Protein AF-A0A8H4LS24-F1 (afdb_monomer_lite)

Structure (mmCIF, N/CA/C/O backbone):
data_AF-A0A8H4LS24-F1
#
_entry.id   AF-A0A8H4LS24-F1
#
loop_
_atom_site.group_PDB
_atom_site.id
_atom_site.type_symbol
_atom_site.label_atom_id
_atom_site.label_alt_id
_atom_site.label_comp_id
_atom_site.label_asym_id
_atom_site.label_entity_id
_atom_site.label_seq_id
_atom_site.pdbx_PDB_ins_code
_atom_site.Cartn_x
_atom_site.Cartn_y
_atom_site.Cartn_z
_atom_site.occupancy
_atom_site.B_iso_or_equiv
_atom_site.auth_seq_id
_atom_site.auth_comp_id
_atom_site.auth_asym_id
_atom_site.auth_atom_id
_atom_site.pdbx_PDB_model_num
ATOM 1 N N . MET A 1 1 ? 50.577 10.879 10.686 1.00 54.12 1 MET A N 1
ATOM 2 C CA . MET A 1 1 ? 49.389 10.527 9.883 1.00 54.12 1 MET A CA 1
ATOM 3 C C . MET A 1 1 ? 49.018 11.766 9.088 1.00 54.12 1 MET A C 1
ATOM 5 O O . MET A 1 1 ? 48.860 12.820 9.689 1.00 54.12 1 MET A O 1
ATOM 9 N N . ASP A 1 2 ? 49.043 11.676 7.764 1.00 73.00 2 ASP A N 1
ATOM 10 C CA . ASP A 1 2 ? 48.991 12.831 6.864 1.00 73.00 2 ASP A CA 1
ATOM 11 C C . ASP A 1 2 ? 47.563 13.442 6.774 1.00 73.00 2 ASP A C 1
ATOM 13 O O . ASP A 1 2 ? 46.594 12.696 6.584 1.00 73.00 2 ASP A O 1
ATOM 17 N N . PRO A 1 3 ? 47.397 14.776 6.910 1.00 59.62 3 PRO A N 1
ATOM 18 C CA . PRO A 1 3 ? 46.110 15.463 6.762 1.00 59.62 3 PRO A CA 1
ATOM 19 C C . PRO A 1 3 ? 45.402 15.211 5.422 1.00 59.62 3 PRO A C 1
ATOM 21 O O . PRO A 1 3 ? 44.166 15.229 5.372 1.00 59.62 3 PRO A O 1
ATOM 24 N N . GLU A 1 4 ? 46.140 14.948 4.339 1.00 58.53 4 GLU A N 1
ATOM 25 C CA . GLU A 1 4 ? 45.551 14.568 3.049 1.00 58.53 4 GLU A CA 1
ATOM 26 C C . GLU A 1 4 ? 44.957 13.158 3.071 1.00 58.53 4 GLU A C 1
ATOM 28 O O . GLU A 1 4 ? 43.894 12.923 2.491 1.00 58.53 4 GLU A O 1
ATOM 33 N N . THR A 1 5 ? 45.560 12.239 3.822 1.00 59.59 5 THR A N 1
ATOM 34 C CA . THR A 1 5 ? 45.038 10.883 4.027 1.00 59.59 5 THR A CA 1
ATOM 35 C C . THR A 1 5 ? 43.745 10.906 4.849 1.00 59.59 5 THR A C 1
ATOM 37 O O . THR A 1 5 ? 42.789 10.198 4.525 1.00 59.59 5 THR A O 1
ATOM 40 N N . LEU A 1 6 ? 43.643 11.795 5.846 1.00 54.34 6 LEU A N 1
ATOM 41 C CA . LEU A 1 6 ? 42.415 11.980 6.629 1.00 54.34 6 LEU A CA 1
ATOM 42 C C . LEU A 1 6 ? 41.293 12.634 5.799 1.00 54.34 6 LEU A C 1
ATOM 44 O O . LEU A 1 6 ? 40.133 12.234 5.889 1.00 54.34 6 LEU A O 1
ATOM 48 N N . ARG A 1 7 ? 41.628 13.593 4.922 1.00 52.22 7 ARG A N 1
ATOM 49 C CA . ARG A 1 7 ? 40.665 14.215 3.992 1.00 52.22 7 ARG A CA 1
ATOM 50 C C . ARG A 1 7 ? 40.225 13.274 2.869 1.00 52.22 7 ARG A C 1
ATOM 52 O O . ARG A 1 7 ? 39.064 13.338 2.464 1.00 52.22 7 ARG A O 1
ATOM 59 N N . ARG A 1 8 ? 41.096 12.378 2.392 1.00 52.12 8 ARG A N 1
ATOM 60 C CA . ARG A 1 8 ? 40.716 11.298 1.465 1.00 52.12 8 ARG A CA 1
ATOM 61 C C . ARG A 1 8 ? 39.834 10.257 2.150 1.00 52.12 8 ARG A C 1
ATOM 63 O O . ARG A 1 8 ? 38.850 9.850 1.547 1.00 52.12 8 ARG A O 1
ATOM 70 N N . SER A 1 9 ? 40.091 9.929 3.417 1.00 46.94 9 SER A N 1
ATOM 71 C CA . SER A 1 9 ? 39.229 9.040 4.210 1.00 46.94 9 SER A CA 1
ATOM 72 C C . SER A 1 9 ? 37.840 9.651 4.470 1.00 46.94 9 SER A C 1
ATOM 74 O O . SER A 1 9 ? 36.819 8.994 4.278 1.00 46.94 9 SER A O 1
ATOM 76 N N . LEU A 1 10 ? 37.764 10.957 4.756 1.00 44.62 10 LEU A N 1
ATOM 77 C CA . LEU A 1 10 ? 36.489 11.665 4.950 1.00 44.62 10 LEU A CA 1
ATOM 78 C C . LEU A 1 10 ? 35.714 11.921 3.643 1.00 44.62 10 LEU A C 1
ATOM 80 O O . LEU A 1 10 ? 34.485 11.971 3.659 1.00 44.62 10 LEU A O 1
ATOM 84 N N . ARG A 1 11 ? 36.390 12.031 2.489 1.00 42.88 11 ARG A N 1
ATOM 85 C CA . ARG A 1 11 ? 35.722 12.032 1.170 1.00 42.88 11 ARG A CA 1
ATOM 86 C C . ARG A 1 11 ? 35.335 10.625 0.707 1.00 42.88 11 ARG A C 1
ATOM 88 O O . ARG A 1 11 ? 34.323 10.489 0.026 1.00 42.88 11 ARG A O 1
ATOM 95 N N . ALA A 1 12 ? 36.060 9.590 1.131 1.00 38.84 12 ALA A N 1
ATOM 96 C CA . ALA A 1 12 ? 35.672 8.195 0.940 1.00 38.84 12 ALA A CA 1
ATOM 97 C C . ALA A 1 12 ? 34.464 7.807 1.815 1.00 38.84 12 ALA A C 1
ATOM 99 O O . ALA A 1 12 ? 33.630 7.032 1.372 1.00 38.84 12 ALA A O 1
ATOM 100 N N . HIS A 1 13 ? 34.278 8.427 2.986 1.00 38.28 13 HIS A N 1
ATOM 101 C CA . HIS A 1 13 ? 33.048 8.309 3.793 1.00 38.28 13 HIS A CA 1
ATOM 102 C C . HIS A 1 13 ? 31.875 9.174 3.296 1.00 38.28 13 HIS A C 1
ATOM 104 O O . HIS A 1 13 ? 30.753 9.038 3.774 1.00 38.28 13 HIS A O 1
ATOM 110 N N . ARG A 1 14 ? 32.105 10.034 2.294 1.00 37.97 14 ARG A N 1
ATOM 111 C CA . ARG A 1 14 ? 31.058 10.734 1.524 1.00 37.97 14 ARG A CA 1
ATOM 112 C C . ARG A 1 14 ? 30.741 10.070 0.182 1.00 37.97 14 ARG A C 1
ATOM 114 O O . ARG A 1 14 ? 30.000 10.627 -0.622 1.00 37.97 14 ARG A O 1
ATOM 121 N N . ARG A 1 15 ? 31.261 8.863 -0.036 1.00 38.78 15 ARG A N 1
ATOM 122 C CA . ARG A 1 15 ? 30.703 7.876 -0.957 1.00 38.78 15 ARG A CA 1
ATOM 123 C C . ARG A 1 15 ? 30.162 6.743 -0.099 1.00 38.78 15 ARG A C 1
ATOM 125 O O . ARG A 1 15 ? 30.802 5.709 0.044 1.00 38.78 15 ARG A O 1
ATOM 132 N N . LEU A 1 16 ? 28.989 6.965 0.497 1.00 39.91 16 LEU A N 1
ATOM 133 C CA . LEU A 1 16 ? 28.108 5.854 0.839 1.00 39.91 16 LEU A CA 1
ATOM 134 C C . LEU A 1 16 ? 27.864 5.124 -0.476 1.00 39.91 16 LEU A C 1
ATOM 136 O O . LEU A 1 16 ? 27.126 5.587 -1.341 1.00 39.91 16 LEU A O 1
ATOM 140 N N . THR A 1 17 ? 28.628 4.060 -0.658 1.00 37.19 17 THR A N 1
ATOM 141 C CA . THR A 1 17 ? 28.527 3.117 -1.752 1.00 37.19 17 THR A CA 1
ATOM 142 C C . THR A 1 17 ? 27.060 2.741 -1.919 1.00 37.19 17 THR A C 1
ATOM 144 O O . THR A 1 17 ? 26.471 2.153 -1.012 1.00 37.19 17 THR A O 1
ATOM 147 N N . TRP A 1 18 ? 26.484 3.116 -3.062 1.00 41.34 18 TRP A N 1
ATOM 148 C CA . TRP A 1 18 ? 25.233 2.602 -3.623 1.00 41.34 18 TRP A CA 1
ATOM 149 C C . TRP A 1 18 ? 25.366 1.095 -3.893 1.00 41.34 18 TRP A C 1
ATOM 151 O O . TRP A 1 18 ? 25.358 0.642 -5.030 1.00 41.34 18 TRP A O 1
ATOM 161 N N . ASN A 1 19 ? 25.547 0.303 -2.843 1.00 44.53 19 ASN A N 1
ATOM 162 C CA . ASN A 1 19 ? 25.721 -1.132 -2.963 1.00 44.53 19 ASN A CA 1
ATOM 163 C C . ASN A 1 19 ? 24.499 -1.818 -2.335 1.00 44.53 19 ASN A C 1
ATOM 165 O O . ASN A 1 19 ? 24.304 -1.763 -1.123 1.00 44.53 19 ASN A O 1
ATOM 169 N N . ALA A 1 20 ? 23.711 -2.452 -3.215 1.00 36.47 20 ALA A N 1
ATOM 170 C CA . ALA A 1 20 ? 22.705 -3.503 -2.988 1.00 36.47 20 ALA A CA 1
ATOM 171 C C . ALA A 1 20 ? 21.198 -3.171 -2.872 1.00 36.47 20 ALA A C 1
ATOM 173 O O . ALA A 1 20 ? 20.433 -4.091 -2.599 1.00 36.47 20 ALA A O 1
ATOM 174 N N . HIS A 1 21 ? 20.701 -1.952 -3.112 1.00 45.22 21 HIS A N 1
ATOM 175 C CA . HIS A 1 21 ? 19.309 -1.659 -2.730 1.00 45.22 21 HIS A CA 1
ATOM 176 C C . HIS A 1 21 ? 18.628 -0.572 -3.593 1.00 45.22 21 HIS A C 1
ATOM 178 O O . HIS A 1 21 ? 18.713 0.612 -3.285 1.00 45.22 21 HIS A O 1
ATOM 184 N N . GLY A 1 22 ? 17.943 -0.984 -4.672 1.00 60.03 22 GLY A N 1
ATOM 185 C CA . GLY A 1 22 ? 17.188 -0.120 -5.599 1.00 60.03 22 GLY A CA 1
ATOM 186 C C . GLY A 1 22 ? 16.015 0.665 -4.991 1.00 60.03 22 GLY A C 1
ATOM 187 O O . GLY A 1 22 ? 15.855 0.726 -3.773 1.00 60.03 22 GLY A O 1
ATOM 188 N N . LEU A 1 23 ? 15.162 1.263 -5.836 1.00 57.53 23 LEU A N 1
ATOM 189 C CA . LEU A 1 23 ? 14.053 2.137 -5.418 1.00 57.53 23 LEU A CA 1
ATOM 190 C C . LEU A 1 23 ? 13.179 1.539 -4.304 1.00 57.53 23 LEU A C 1
ATOM 192 O O . LEU A 1 23 ? 12.805 2.246 -3.375 1.00 57.53 23 LEU A O 1
ATOM 196 N N . TYR A 1 24 ? 12.903 0.238 -4.340 1.00 63.12 24 TYR A N 1
ATOM 197 C CA . TYR A 1 24 ? 12.176 -0.442 -3.271 1.00 63.12 24 TYR A CA 1
ATOM 198 C C . TYR A 1 24 ? 12.842 -0.289 -1.899 1.00 63.12 24 TYR A C 1
ATOM 200 O O . TYR A 1 24 ? 12.193 -0.009 -0.894 1.00 63.12 24 TYR A O 1
ATOM 208 N N . ALA A 1 25 ? 14.161 -0.428 -1.841 1.00 66.19 25 ALA A N 1
ATOM 209 C CA . ALA A 1 25 ? 14.904 -0.247 -0.611 1.00 66.19 25 ALA A CA 1
ATOM 210 C C . ALA A 1 25 ? 15.082 1.233 -0.251 1.00 66.19 25 ALA A C 1
ATOM 212 O O . ALA A 1 25 ? 15.123 1.554 0.933 1.00 66.19 25 ALA A O 1
ATOM 213 N N . TYR A 1 26 ? 15.091 2.142 -1.231 1.00 66.31 26 TYR A N 1
ATOM 214 C CA . TYR A 1 26 ? 14.930 3.572 -0.967 1.00 66.31 26 TYR A CA 1
ATOM 215 C C . TYR A 1 26 ? 13.585 3.855 -0.283 1.00 66.31 26 TYR A C 1
ATOM 217 O O . TYR A 1 26 ? 13.578 4.412 0.815 1.00 66.31 26 TYR A O 1
ATOM 225 N N . LEU A 1 27 ? 12.469 3.399 -0.860 1.00 64.19 27 LEU A N 1
ATOM 226 C CA . LEU A 1 27 ? 11.121 3.562 -0.312 1.00 64.19 27 LEU A CA 1
ATOM 227 C C . LEU A 1 27 ? 11.022 2.935 1.079 1.00 64.19 27 LEU A C 1
ATOM 229 O O . LEU A 1 27 ? 10.592 3.602 2.016 1.00 64.19 27 LEU A O 1
ATOM 233 N N . ARG A 1 28 ? 11.545 1.718 1.258 1.00 67.50 28 ARG A N 1
ATOM 234 C CA . ARG A 1 28 ? 11.607 1.045 2.560 1.00 67.50 28 ARG A CA 1
ATOM 235 C C . ARG A 1 28 ? 12.477 1.793 3.570 1.00 67.50 28 ARG A C 1
ATOM 237 O O . ARG A 1 28 ? 12.071 1.939 4.714 1.00 67.50 28 ARG A O 1
ATOM 244 N N . SER A 1 29 ? 13.650 2.288 3.174 1.00 68.56 29 SER A N 1
ATOM 245 C CA . SER A 1 29 ? 14.538 3.042 4.071 1.00 68.56 29 SER A CA 1
ATOM 246 C C . SER A 1 29 ? 13.896 4.348 4.536 1.00 68.56 29 SER A C 1
ATOM 248 O O . SER A 1 29 ? 14.029 4.710 5.701 1.00 68.56 29 SER A O 1
ATOM 250 N N . ARG A 1 30 ? 13.150 5.027 3.656 1.00 66.12 30 ARG A N 1
ATOM 251 C CA . ARG A 1 30 ? 12.378 6.226 4.003 1.00 66.12 30 ARG A CA 1
ATOM 252 C C . ARG A 1 30 ? 11.231 5.898 4.936 1.00 66.12 30 ARG A C 1
ATOM 254 O O . ARG A 1 30 ? 11.034 6.599 5.921 1.00 66.12 30 ARG A O 1
ATOM 261 N N . ALA A 1 31 ? 10.541 4.805 4.657 1.00 62.19 31 ALA A N 1
ATOM 262 C CA . ALA A 1 31 ? 9.475 4.296 5.492 1.00 62.19 31 ALA A CA 1
ATOM 263 C C . ALA A 1 31 ? 10.005 3.949 6.907 1.00 62.19 31 ALA A C 1
ATOM 265 O O . ALA A 1 31 ? 9.425 4.365 7.900 1.00 62.19 31 ALA A O 1
ATOM 266 N N . SER A 1 32 ? 11.187 3.327 7.024 1.00 63.75 32 SER A N 1
ATOM 267 C CA . SER A 1 32 ? 11.843 3.035 8.316 1.00 63.75 32 SER A CA 1
ATOM 268 C C . SER A 1 32 ? 12.417 4.258 9.050 1.00 63.75 32 SER A C 1
ATOM 270 O O . SER A 1 32 ? 12.723 4.160 10.235 1.00 63.75 32 SER A O 1
ATOM 272 N N . GLN A 1 33 ? 12.601 5.395 8.373 1.00 67.50 33 GLN A N 1
ATOM 273 C CA . GLN A 1 33 ? 13.078 6.644 8.987 1.00 67.50 33 GLN A CA 1
ATOM 274 C C . GLN A 1 33 ? 11.955 7.460 9.636 1.00 67.50 33 GLN A C 1
ATOM 276 O O . GLN A 1 33 ? 12.258 8.397 10.371 1.00 67.50 33 GLN A O 1
ATOM 281 N N . SER A 1 34 ? 10.689 7.122 9.376 1.00 65.56 34 SER A N 1
ATOM 282 C CA . SER A 1 34 ? 9.537 7.745 10.023 1.00 65.56 34 SER A CA 1
ATOM 283 C C . SER A 1 34 ? 9.027 6.821 11.132 1.00 65.56 34 SER A C 1
ATOM 285 O O . SER A 1 34 ? 8.216 5.940 10.851 1.00 65.56 34 SER A O 1
ATOM 287 N N . PRO A 1 35 ? 9.491 6.969 12.389 1.00 64.00 35 PRO A N 1
ATOM 288 C CA . PRO A 1 35 ? 9.061 6.096 13.486 1.00 64.00 35 PRO A CA 1
ATOM 289 C C . PRO A 1 35 ? 7.551 6.181 13.756 1.00 64.00 35 PRO A C 1
ATOM 291 O O . PRO A 1 35 ? 6.995 5.310 14.416 1.00 64.00 35 PRO A O 1
ATOM 294 N N . GLU A 1 36 ? 6.895 7.222 13.244 1.00 74.62 36 GLU A N 1
ATOM 295 C CA . GLU A 1 36 ? 5.465 7.470 13.405 1.00 74.62 36 GLU A CA 1
ATOM 296 C C . GLU A 1 36 ? 4.597 6.697 12.404 1.00 74.62 36 GLU A C 1
ATOM 298 O O . GLU A 1 36 ? 3.399 6.552 12.637 1.00 74.62 36 GLU A O 1
ATOM 303 N N . ASN A 1 37 ? 5.178 6.188 11.310 1.00 82.25 37 ASN A N 1
ATOM 304 C CA . ASN A 1 37 ? 4.431 5.498 10.261 1.00 82.25 37 ASN A CA 1
ATOM 305 C C . ASN A 1 37 ? 4.678 3.992 10.352 1.00 82.25 37 ASN A C 1
ATOM 307 O O . ASN A 1 37 ? 5.799 3.542 10.103 1.00 82.25 37 ASN A O 1
ATOM 311 N N . PRO A 1 38 ? 3.652 3.184 10.670 1.00 88.12 38 PRO A N 1
ATOM 312 C CA . PRO A 1 38 ? 3.770 1.738 10.609 1.00 88.12 38 PRO A CA 1
ATOM 313 C C . PRO A 1 38 ? 4.107 1.275 9.191 1.00 88.12 38 PRO A C 1
ATOM 315 O O . PRO A 1 38 ? 3.407 1.600 8.227 1.00 88.12 38 PRO A O 1
ATOM 318 N N . VAL A 1 39 ? 5.182 0.496 9.075 1.00 90.75 39 VAL A N 1
ATOM 319 C CA . VAL A 1 39 ? 5.667 -0.065 7.811 1.00 90.75 39 VAL A CA 1
ATOM 320 C C . VAL A 1 39 ? 6.020 -1.520 8.032 1.00 90.75 39 VAL A C 1
ATOM 322 O O . VAL A 1 39 ? 6.814 -1.845 8.916 1.00 90.75 39 VAL A O 1
ATOM 325 N N . PHE A 1 40 ? 5.452 -2.403 7.223 1.00 90.69 40 PHE A N 1
ATOM 326 C CA . PHE A 1 40 ? 5.658 -3.837 7.369 1.00 90.69 40 PHE A CA 1
ATOM 327 C C . PHE A 1 40 ? 5.467 -4.568 6.046 1.00 90.69 40 PHE A C 1
ATOM 329 O O . PHE A 1 40 ? 4.811 -4.086 5.130 1.00 90.69 40 PHE A O 1
ATOM 336 N N . ASP A 1 41 ? 6.043 -5.757 5.952 1.00 91.25 41 ASP A N 1
ATOM 337 C CA . ASP A 1 41 ? 5.800 -6.653 4.831 1.00 91.25 41 ASP A CA 1
ATOM 338 C C . ASP A 1 41 ? 4.498 -7.428 5.069 1.00 91.25 41 ASP A C 1
ATOM 340 O O . ASP A 1 41 ? 4.304 -8.011 6.142 1.00 91.25 41 ASP A O 1
ATOM 344 N N . LEU A 1 42 ? 3.633 -7.494 4.059 1.00 91.06 42 LEU A N 1
ATOM 345 C CA . LEU A 1 42 ? 2.400 -8.276 4.127 1.00 91.06 42 LEU A CA 1
ATOM 346 C C . LEU A 1 42 ? 2.743 -9.760 4.381 1.00 91.06 42 LEU A C 1
ATOM 348 O O . LEU A 1 42 ? 3.620 -10.327 3.726 1.00 91.06 42 LEU A O 1
ATOM 352 N N . GLY A 1 43 ? 2.102 -10.384 5.372 1.00 88.25 43 GLY A N 1
ATOM 353 C CA . GLY A 1 43 ? 2.405 -11.747 5.820 1.00 88.25 43 GLY A CA 1
ATOM 354 C C . GLY A 1 43 ? 3.739 -11.954 6.556 1.00 88.25 43 GLY A C 1
ATOM 355 O O . GLY A 1 43 ? 4.052 -13.096 6.893 1.00 88.25 43 GLY A O 1
ATOM 356 N N . ARG A 1 44 ? 4.544 -10.909 6.819 1.00 87.38 44 ARG A N 1
ATOM 357 C CA . ARG A 1 44 ? 5.834 -11.034 7.533 1.00 87.38 44 ARG A CA 1
ATOM 358 C C . ARG A 1 44 ? 5.950 -10.030 8.683 1.00 87.38 44 ARG A C 1
ATOM 360 O O . ARG A 1 44 ? 6.692 -9.051 8.620 1.00 87.38 44 ARG A O 1
ATOM 367 N N . PHE A 1 45 ? 5.236 -10.304 9.767 1.00 84.69 45 PHE A N 1
ATOM 368 C CA . PHE A 1 45 ? 5.291 -9.525 11.003 1.00 84.69 45 PHE A CA 1
ATOM 369 C C . PHE A 1 45 ? 5.258 -10.440 12.229 1.00 84.69 45 PHE A C 1
ATOM 371 O O . PHE A 1 45 ? 4.760 -11.562 12.174 1.00 84.69 45 PHE A O 1
ATOM 378 N N . TRP A 1 46 ? 5.826 -9.957 13.337 1.00 81.25 46 TRP A N 1
ATOM 379 C CA . TRP A 1 46 ? 6.069 -10.756 14.543 1.00 81.25 46 TRP A CA 1
ATOM 380 C C . TRP A 1 46 ? 4.795 -11.172 15.283 1.00 81.25 46 TRP A C 1
ATOM 382 O O . TRP A 1 46 ? 4.765 -12.236 15.892 1.00 81.25 46 TRP A O 1
ATOM 392 N N . SER A 1 47 ? 3.756 -10.335 15.257 1.00 91.31 47 SER A N 1
ATOM 393 C CA . SER A 1 47 ? 2.490 -10.607 15.939 1.00 91.31 47 SER A CA 1
ATOM 394 C C . SER A 1 47 ? 1.324 -9.984 15.186 1.00 91.31 47 SER A C 1
ATOM 396 O O . SER A 1 47 ? 1.338 -8.785 14.903 1.00 91.31 47 SER A O 1
ATOM 398 N N . ARG A 1 48 ? 0.301 -10.794 14.883 1.00 93.44 48 ARG A N 1
ATOM 399 C CA . ARG A 1 48 ? -0.943 -10.315 14.257 1.00 93.44 48 ARG A CA 1
ATOM 400 C C . ARG A 1 48 ? -1.838 -9.555 15.226 1.00 93.44 48 ARG A C 1
ATOM 402 O O . ARG A 1 48 ? -2.626 -8.724 14.783 1.00 93.44 48 ARG A O 1
ATOM 409 N N . ASP A 1 49 ? -1.681 -9.807 16.519 1.00 95.06 49 ASP A N 1
ATOM 410 C CA . ASP A 1 49 ? -2.531 -9.247 17.568 1.00 95.06 49 ASP A CA 1
ATOM 411 C C . ASP A 1 49 ? -1.950 -7.963 18.171 1.00 95.06 49 ASP A C 1
ATOM 413 O O . ASP A 1 49 ? -2.636 -7.259 18.906 1.00 95.06 49 ASP A O 1
ATOM 417 N N . ALA A 1 50 ? -0.700 -7.622 17.839 1.00 93.75 50 ALA A N 1
ATOM 418 C CA . ALA A 1 50 ? -0.101 -6.357 18.243 1.00 93.75 50 ALA A CA 1
ATOM 419 C C . ALA A 1 50 ? -0.839 -5.167 17.608 1.00 93.75 50 ALA A C 1
ATOM 421 O O . ALA A 1 50 ? -1.211 -5.209 16.429 1.00 93.75 50 ALA A O 1
ATOM 422 N N . THR A 1 51 ? -1.015 -4.096 18.384 1.00 94.12 51 THR A N 1
ATOM 423 C CA . THR A 1 51 ? -1.582 -2.830 17.906 1.00 94.12 51 THR A CA 1
ATOM 424 C C . THR A 1 51 ? -0.716 -2.258 16.784 1.00 94.12 51 THR A C 1
ATOM 426 O O . THR A 1 51 ? 0.503 -2.159 16.909 1.00 94.12 51 THR A O 1
ATOM 429 N N . CYS A 1 52 ? -1.360 -1.909 15.674 1.00 93.00 52 CYS A N 1
ATOM 430 C CA . CYS A 1 52 ? -0.744 -1.276 14.510 1.00 93.00 52 CYS A CA 1
ATOM 431 C C . CYS A 1 52 ? -1.224 0.172 14.356 1.00 93.00 52 CYS A C 1
ATOM 433 O O . CYS A 1 52 ? -0.425 1.060 14.076 1.00 93.00 52 CYS A O 1
ATOM 435 N N . LEU A 1 53 ? -2.520 0.413 14.582 1.00 93.69 53 LEU A N 1
ATOM 436 C CA . LEU A 1 53 ? -3.116 1.744 14.628 1.00 93.69 53 LEU A CA 1
ATOM 437 C C . LEU A 1 53 ? -3.772 1.971 15.984 1.00 93.69 53 LEU A C 1
ATOM 439 O O . LEU A 1 53 ? -4.554 1.136 16.441 1.00 93.69 53 LEU A O 1
ATOM 443 N N . GLU A 1 54 ? -3.489 3.123 16.579 1.00 94.00 54 GLU A N 1
ATOM 444 C CA . GLU A 1 54 ? -4.096 3.565 17.830 1.00 94.00 54 GLU A CA 1
ATOM 445 C C . GLU A 1 54 ? -5.532 4.060 17.617 1.00 94.00 54 GLU A C 1
ATOM 447 O O . GLU A 1 54 ? -5.952 4.396 16.505 1.00 94.00 54 GLU A O 1
ATOM 452 N N . ALA A 1 55 ? -6.315 4.112 18.693 1.00 94.06 55 ALA A N 1
ATOM 453 C CA . ALA A 1 55 ? -7.684 4.611 18.630 1.00 94.06 55 ALA A CA 1
ATOM 454 C C . ALA A 1 55 ? -7.737 6.059 18.107 1.00 94.06 55 ALA A C 1
ATOM 456 O O . ALA A 1 55 ? -7.014 6.933 18.580 1.00 94.06 55 ALA A O 1
ATOM 457 N N . GLY A 1 56 ? -8.607 6.315 17.124 1.00 91.56 56 GLY A N 1
ATOM 458 C CA . GLY A 1 56 ? -8.764 7.640 16.512 1.00 91.56 56 GLY A CA 1
ATOM 459 C C . GLY A 1 56 ? -7.734 7.986 15.429 1.00 91.56 56 GLY A C 1
ATOM 460 O O . GLY A 1 56 ? -7.886 9.010 14.759 1.00 91.56 56 GLY A O 1
ATOM 461 N N . SER A 1 57 ? -6.722 7.142 15.191 1.00 92.00 57 SER A N 1
ATOM 462 C CA . SER A 1 57 ? -5.818 7.301 14.049 1.00 92.00 57 SER A CA 1
ATOM 463 C C . SER A 1 57 ? -6.565 7.098 12.730 1.00 92.00 57 SER A C 1
ATOM 465 O O . SER A 1 57 ? -7.372 6.179 12.604 1.00 92.00 57 SER A O 1
ATOM 467 N N . ARG A 1 58 ? -6.268 7.937 11.729 1.00 94.06 58 ARG A N 1
ATOM 468 C CA . ARG A 1 58 ? -6.809 7.835 10.365 1.00 94.06 58 ARG A CA 1
ATOM 469 C C . ARG A 1 58 ? -5.667 7.856 9.355 1.00 94.06 58 ARG A C 1
ATOM 471 O O . ARG A 1 58 ? -5.036 8.901 9.159 1.00 94.06 58 ARG A O 1
ATOM 478 N N . CYS A 1 59 ? -5.435 6.723 8.700 1.00 94.69 59 CYS A N 1
ATOM 479 C CA . CYS A 1 59 ? -4.309 6.537 7.787 1.00 94.69 59 CYS A CA 1
ATOM 480 C C . CYS A 1 59 ? -4.782 6.174 6.378 1.00 94.69 59 CYS A C 1
ATOM 482 O O . CYS A 1 59 ? -5.709 5.385 6.204 1.00 94.69 59 CYS A O 1
ATOM 484 N N . ALA A 1 60 ? -4.127 6.744 5.369 1.00 95.06 60 ALA A N 1
ATOM 485 C CA . ALA A 1 60 ? -4.154 6.202 4.018 1.00 95.06 60 ALA A CA 1
ATOM 486 C C . ALA A 1 60 ? -3.230 4.977 3.941 1.00 95.06 60 ALA A C 1
ATOM 488 O O . ALA A 1 60 ? -2.305 4.836 4.746 1.00 95.06 60 ALA A O 1
ATOM 489 N N . VAL A 1 61 ? -3.479 4.107 2.968 1.00 95.75 61 VAL A N 1
ATOM 490 C CA . VAL A 1 61 ? -2.689 2.895 2.741 1.00 95.75 61 VAL A CA 1
ATOM 491 C C . VAL A 1 61 ? -1.827 3.094 1.504 1.00 95.75 61 VAL A C 1
ATOM 493 O O . VAL A 1 61 ? -2.341 3.453 0.443 1.00 95.75 61 VAL A O 1
ATOM 496 N N . VAL A 1 62 ? -0.532 2.822 1.640 1.00 94.75 62 VAL A N 1
ATOM 497 C CA . VAL A 1 62 ? 0.385 2.672 0.512 1.00 94.75 62 VAL A CA 1
ATOM 498 C C . VAL A 1 62 ? 0.860 1.230 0.451 1.00 94.75 62 VAL A C 1
ATOM 500 O O . VAL A 1 62 ? 1.280 0.680 1.469 1.00 94.75 62 VAL A O 1
ATOM 503 N N . VAL A 1 63 ? 0.813 0.619 -0.729 1.00 94.94 63 VAL A N 1
ATOM 504 C CA . VAL A 1 63 ? 1.333 -0.732 -0.958 1.00 94.94 63 VAL A CA 1
ATOM 505 C C . VAL A 1 63 ? 2.402 -0.691 -2.035 1.00 94.94 63 VAL A C 1
ATOM 507 O O . VAL A 1 63 ? 2.177 -0.155 -3.113 1.00 94.94 63 VAL A O 1
ATOM 510 N N . TYR A 1 64 ? 3.559 -1.271 -1.744 1.00 91.56 64 TYR A N 1
ATOM 511 C CA . TYR A 1 64 ? 4.686 -1.385 -2.658 1.00 91.56 64 TYR A CA 1
ATOM 512 C C . TYR A 1 64 ? 4.880 -2.840 -3.063 1.00 91.56 64 TYR A C 1
ATOM 514 O O . TYR A 1 64 ? 5.070 -3.694 -2.196 1.00 91.56 64 TYR A O 1
ATOM 522 N N . PHE A 1 65 ? 4.908 -3.097 -4.363 1.00 91.75 65 PHE A N 1
ATOM 523 C CA . PHE A 1 65 ? 5.241 -4.386 -4.957 1.00 91.75 65 PHE A CA 1
ATOM 524 C C . PHE A 1 65 ? 6.653 -4.333 -5.525 1.00 91.75 65 PHE A C 1
ATOM 526 O O . PHE A 1 65 ? 7.009 -3.360 -6.187 1.00 91.75 65 PHE A O 1
ATOM 533 N N . LEU A 1 66 ? 7.442 -5.371 -5.264 1.00 89.00 66 LEU A N 1
ATOM 534 C CA . LEU A 1 66 ? 8.756 -5.589 -5.863 1.00 89.00 66 LEU A CA 1
ATOM 535 C C . LEU A 1 66 ? 8.699 -6.800 -6.791 1.00 89.00 66 LEU A C 1
ATOM 537 O O . LEU A 1 66 ? 8.194 -7.851 -6.403 1.00 89.00 66 LEU A O 1
ATOM 541 N N . PHE A 1 67 ? 9.267 -6.654 -7.981 1.00 88.44 67 PHE A N 1
ATOM 542 C CA . PHE A 1 67 ? 9.325 -7.679 -9.010 1.00 88.44 67 PHE A CA 1
ATOM 543 C C . PHE A 1 67 ? 10.755 -7.875 -9.511 1.00 88.44 67 PHE A C 1
ATOM 545 O O . PHE A 1 67 ? 11.534 -6.927 -9.647 1.00 88.44 67 PHE A O 1
ATOM 552 N N . GLU A 1 68 ? 11.059 -9.120 -9.869 1.00 85.50 68 GLU A N 1
ATOM 553 C CA . GLU A 1 68 ? 12.363 -9.524 -10.400 1.00 85.50 68 GLU A CA 1
ATOM 554 C C . GLU A 1 68 ? 12.633 -8.965 -11.808 1.00 85.50 68 GLU A C 1
ATOM 556 O O . GLU A 1 68 ? 13.783 -8.741 -12.179 1.00 85.50 68 GLU A O 1
ATOM 561 N N . SER A 1 69 ? 11.585 -8.744 -12.615 1.00 87.44 69 SER A N 1
ATOM 562 C CA . SER A 1 69 ? 11.708 -8.299 -14.010 1.00 87.44 69 SER A CA 1
ATOM 563 C C . SER A 1 69 ? 10.508 -7.473 -14.492 1.00 87.44 69 SER A C 1
ATOM 565 O O . SER A 1 69 ? 9.410 -7.571 -13.939 1.00 87.44 69 SER A O 1
ATOM 567 N N . ALA A 1 70 ? 10.700 -6.706 -15.575 1.00 87.62 70 ALA A N 1
ATOM 568 C CA . ALA A 1 70 ? 9.647 -5.913 -16.220 1.00 87.62 70 ALA A CA 1
ATOM 569 C C . ALA A 1 70 ? 8.472 -6.774 -16.699 1.00 87.62 70 ALA A C 1
ATOM 571 O O . ALA A 1 70 ? 7.311 -6.393 -16.552 1.00 87.62 70 ALA A O 1
ATOM 572 N N . GLY A 1 71 ? 8.779 -7.939 -17.282 1.00 89.19 71 GLY A N 1
ATOM 573 C CA . GLY A 1 71 ? 7.769 -8.869 -17.786 1.00 89.19 71 GLY A CA 1
ATOM 574 C C . GLY A 1 71 ? 6.909 -9.420 -16.654 1.00 89.19 71 GLY A C 1
ATOM 575 O O . GLY A 1 71 ? 5.686 -9.423 -16.762 1.00 89.19 71 GLY A O 1
ATOM 576 N N . HIS A 1 72 ? 7.543 -9.787 -15.535 1.00 89.25 72 HIS A N 1
ATOM 577 C CA . HIS A 1 72 ? 6.829 -10.264 -14.355 1.00 89.25 72 HIS A CA 1
ATOM 578 C C . HIS A 1 72 ? 5.953 -9.166 -13.735 1.00 89.25 72 HIS A C 1
ATOM 580 O O . HIS A 1 72 ? 4.783 -9.407 -13.441 1.00 89.25 72 HIS A O 1
ATOM 586 N N . MET A 1 73 ? 6.484 -7.941 -13.620 1.00 91.12 73 MET A N 1
ATOM 587 C CA . MET A 1 73 ? 5.705 -6.779 -13.187 1.00 91.12 73 MET A CA 1
ATOM 588 C C . MET A 1 73 ? 4.482 -6.566 -14.081 1.00 91.12 73 MET A C 1
ATOM 590 O O . MET A 1 73 ? 3.383 -6.416 -13.565 1.00 91.12 73 MET A O 1
ATOM 594 N N . SER A 1 74 ? 4.656 -6.576 -15.405 1.00 90.56 74 SER A N 1
ATOM 595 C CA . SER A 1 74 ? 3.569 -6.317 -16.359 1.00 90.56 74 SER A CA 1
ATOM 596 C C . SER A 1 74 ? 2.463 -7.372 -16.254 1.00 90.56 74 SER A C 1
ATOM 598 O O . SER A 1 74 ? 1.292 -7.025 -16.135 1.00 90.56 74 SER A O 1
ATOM 600 N N . GLN A 1 75 ? 2.835 -8.655 -16.210 1.00 90.19 75 GLN A N 1
ATOM 601 C CA . GLN A 1 75 ? 1.885 -9.764 -16.091 1.00 90.19 75 GLN A CA 1
ATOM 602 C C . GLN A 1 75 ? 1.104 -9.730 -14.768 1.00 90.19 75 GLN A C 1
ATOM 604 O O . GLN A 1 75 ? -0.121 -9.890 -14.759 1.00 90.19 75 GLN A O 1
ATOM 609 N N . CYS A 1 76 ? 1.805 -9.525 -13.647 1.00 90.88 76 CYS A N 1
ATOM 610 C CA . CYS A 1 76 ? 1.168 -9.432 -12.336 1.00 90.88 76 CYS A CA 1
ATOM 611 C C . CYS A 1 76 ? 0.267 -8.192 -12.264 1.00 90.88 76 CYS A C 1
ATOM 613 O O . CYS A 1 76 ? -0.875 -8.280 -11.810 1.00 90.88 76 CYS A O 1
ATOM 615 N N . TRP A 1 77 ? 0.743 -7.055 -12.781 1.00 90.94 77 TRP A N 1
ATOM 616 C CA . TRP A 1 77 ? 0.009 -5.796 -12.773 1.00 90.94 77 TRP A CA 1
ATOM 617 C C . TRP A 1 77 ? -1.303 -5.873 -13.555 1.00 90.94 77 TRP A C 1
ATOM 619 O O . TRP A 1 77 ? -2.331 -5.491 -13.012 1.00 90.94 77 TRP A O 1
ATOM 629 N N . GLU A 1 78 ? -1.316 -6.432 -14.770 1.00 90.19 78 GLU A N 1
ATOM 630 C CA . GLU A 1 78 ? -2.554 -6.582 -15.557 1.00 90.19 78 GLU A CA 1
ATOM 631 C C . GLU A 1 78 ? -3.646 -7.373 -14.822 1.00 90.19 78 GLU A C 1
ATOM 633 O O . GLU A 1 78 ? -4.843 -7.137 -15.013 1.00 90.19 78 GLU A O 1
ATOM 638 N N . SER A 1 79 ? -3.236 -8.335 -13.995 1.00 89.06 79 SER A N 1
ATOM 639 C CA . SER A 1 79 ? -4.152 -9.146 -13.195 1.00 89.06 79 SER A CA 1
ATOM 640 C C . SER A 1 79 ? -4.606 -8.391 -11.943 1.00 89.06 79 SER A C 1
ATOM 642 O O . SER A 1 79 ? -5.799 -8.364 -11.641 1.00 89.06 79 SER A O 1
ATOM 644 N N . LEU A 1 80 ? -3.667 -7.745 -11.246 1.00 91.19 80 LEU A N 1
ATOM 645 C CA . LEU A 1 80 ? -3.914 -6.993 -10.016 1.00 91.19 80 LEU A CA 1
ATOM 646 C C . LEU A 1 80 ? -4.767 -5.740 -10.247 1.00 91.19 80 LEU A C 1
ATOM 648 O O . LEU A 1 80 ? -5.647 -5.441 -9.447 1.00 91.19 80 LEU A O 1
ATOM 652 N N . GLU A 1 81 ? -4.537 -5.021 -11.345 1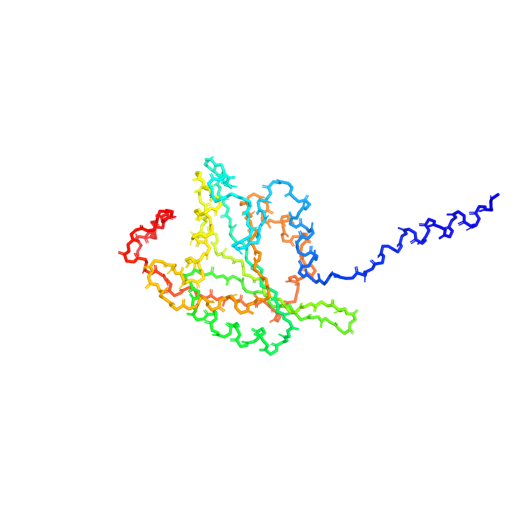.00 93.12 81 GLU A N 1
ATOM 653 C CA . GLU A 1 81 ? -5.275 -3.809 -11.713 1.00 93.12 81 GLU A CA 1
ATOM 654 C C . GLU A 1 81 ? -6.782 -4.081 -11.776 1.00 93.12 81 GLU A C 1
ATOM 656 O O . GLU A 1 81 ? -7.587 -3.331 -11.230 1.00 93.12 81 GLU A O 1
ATOM 661 N N . ARG A 1 82 ? -7.170 -5.219 -12.365 1.00 90.56 82 ARG A N 1
ATOM 662 C CA . ARG A 1 82 ? -8.575 -5.633 -12.480 1.00 90.56 82 ARG A CA 1
ATOM 663 C C . ARG A 1 82 ? -9.176 -6.117 -11.165 1.00 90.56 82 ARG A C 1
ATOM 665 O O . ARG A 1 82 ? -10.396 -6.230 -11.083 1.00 90.56 82 ARG A O 1
ATOM 672 N N . SER A 1 83 ? -8.350 -6.443 -10.172 1.00 91.44 83 SER A N 1
ATOM 673 C CA . SER A 1 83 ? -8.815 -6.938 -8.879 1.00 91.44 83 SER A CA 1
ATOM 674 C C . SER A 1 83 ? -8.888 -5.854 -7.813 1.00 91.44 83 SER A C 1
ATOM 676 O O . SER A 1 83 ? -9.392 -6.136 -6.736 1.00 91.44 83 SER A O 1
ATOM 678 N N . LEU A 1 84 ? -8.415 -4.626 -8.048 1.00 94.56 84 LEU A N 1
ATOM 679 C CA . LEU A 1 84 ? -8.474 -3.594 -7.013 1.00 94.56 84 LEU A CA 1
ATOM 680 C C . LEU A 1 84 ? -9.925 -3.311 -6.605 1.00 94.56 84 LEU A C 1
ATOM 682 O O . LEU A 1 84 ? -10.805 -3.088 -7.439 1.00 94.56 84 LEU A O 1
ATOM 686 N N . ALA A 1 85 ? -10.168 -3.304 -5.298 1.00 93.94 85 ALA A N 1
ATOM 687 C CA . ALA A 1 85 ? -11.478 -3.017 -4.723 1.00 93.94 85 ALA A CA 1
ATOM 688 C C . ALA A 1 85 ? -11.676 -1.530 -4.432 1.00 93.94 85 ALA A C 1
ATOM 690 O O . ALA A 1 85 ? -12.802 -1.042 -4.409 1.00 93.94 85 ALA A O 1
ATOM 691 N N . VAL A 1 86 ? -10.574 -0.828 -4.177 1.00 94.81 86 VAL A N 1
ATOM 692 C CA . VAL A 1 86 ? -10.535 0.578 -3.779 1.00 94.81 86 VAL A CA 1
ATOM 693 C C . VAL A 1 86 ? -9.715 1.347 -4.802 1.00 94.81 86 VAL A C 1
ATOM 695 O O . VAL A 1 86 ? -8.678 0.865 -5.255 1.00 94.81 86 VAL A O 1
ATOM 698 N N . ASP A 1 87 ? -10.168 2.556 -5.124 1.00 96.31 87 ASP A N 1
ATOM 699 C CA . ASP A 1 87 ? -9.451 3.488 -5.990 1.00 96.31 87 ASP A CA 1
ATOM 700 C C . ASP A 1 87 ? -8.005 3.702 -5.526 1.00 96.31 87 ASP A C 1
ATOM 702 O O . ASP A 1 87 ? -7.751 3.905 -4.331 1.00 96.31 87 ASP A O 1
ATOM 706 N N . ALA A 1 88 ? -7.065 3.742 -6.467 1.00 96.31 88 ALA A N 1
ATOM 707 C CA . ALA A 1 88 ? -5.660 3.991 -6.175 1.00 96.31 88 ALA A CA 1
ATOM 708 C C . ALA A 1 88 ? -4.980 4.853 -7.245 1.00 96.31 88 ALA A C 1
ATOM 710 O O . ALA A 1 88 ? -5.195 4.680 -8.446 1.00 96.31 88 ALA A O 1
ATOM 711 N N . ASP A 1 89 ? -4.100 5.751 -6.799 1.00 93.81 89 ASP A N 1
ATOM 712 C CA . ASP A 1 89 ? -3.032 6.268 -7.652 1.00 93.81 89 ASP A CA 1
ATOM 713 C C . ASP A 1 89 ? -1.960 5.172 -7.778 1.00 93.81 89 ASP A C 1
ATOM 715 O O . ASP A 1 89 ? -1.451 4.664 -6.775 1.00 93.81 89 ASP A O 1
ATOM 719 N N . VAL A 1 90 ? -1.621 4.818 -9.010 1.00 92.75 90 VAL A N 1
ATOM 720 C CA . VAL A 1 90 ? -0.632 3.806 -9.375 1.00 92.75 90 VAL A CA 1
ATOM 721 C C . VAL A 1 90 ? 0.623 4.508 -9.858 1.00 92.75 90 VAL A C 1
ATOM 723 O O . VAL A 1 90 ? 0.544 5.423 -10.679 1.00 92.75 90 VAL A O 1
ATOM 726 N N . TYR A 1 91 ? 1.767 4.056 -9.363 1.00 89.69 91 TYR A N 1
ATOM 727 C CA . TYR A 1 91 ? 3.076 4.527 -9.783 1.00 89.69 91 TYR A CA 1
ATOM 728 C C . TYR A 1 91 ? 3.928 3.340 -10.206 1.00 89.69 91 TYR A C 1
ATOM 730 O O . TYR A 1 91 ? 4.223 2.473 -9.378 1.00 89.69 91 TYR A O 1
ATOM 738 N N . HIS A 1 92 ? 4.303 3.294 -11.480 1.00 86.94 92 HIS A N 1
ATOM 739 C CA . HIS A 1 92 ? 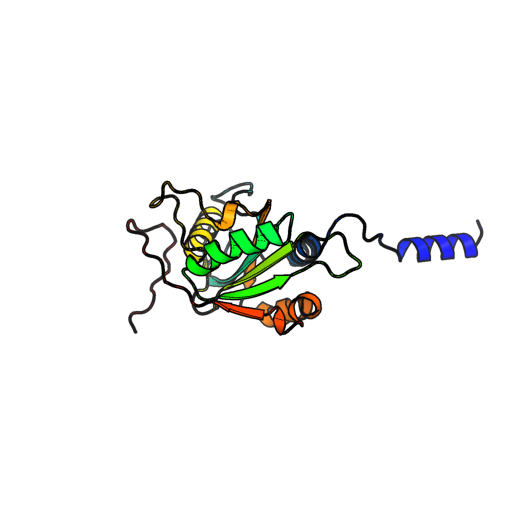5.249 2.311 -12.000 1.00 86.94 92 HIS A CA 1
ATOM 740 C C . HIS A 1 92 ? 6.673 2.811 -11.819 1.00 86.94 92 HIS A C 1
ATOM 742 O O . HIS A 1 92 ? 6.945 4.003 -11.877 1.00 86.94 92 HIS A O 1
ATOM 748 N N . PHE A 1 93 ? 7.596 1.887 -11.586 1.00 81.25 93 PHE A N 1
ATOM 749 C CA . PHE A 1 93 ? 8.998 2.233 -11.476 1.00 81.25 93 PHE A CA 1
ATOM 750 C C . PHE A 1 93 ? 9.851 1.234 -12.232 1.00 81.25 93 PHE A C 1
ATOM 752 O O . PHE A 1 93 ? 9.938 0.055 -11.870 1.00 81.25 93 PHE A O 1
ATOM 759 N N . SER A 1 94 ? 10.525 1.748 -13.252 1.00 72.06 94 SER A N 1
ATOM 760 C CA . SER A 1 94 ? 11.546 1.020 -13.989 1.00 72.06 94 SER A CA 1
ATOM 761 C C . SER A 1 94 ? 12.930 1.485 -13.527 1.00 72.06 94 SER A C 1
ATOM 763 O O . SER A 1 94 ? 13.142 2.689 -13.354 1.00 72.06 94 SER A O 1
ATOM 765 N N . PRO A 1 95 ? 13.894 0.578 -13.292 1.00 68.06 95 PRO A N 1
ATOM 766 C CA . PRO A 1 95 ? 15.278 0.990 -13.108 1.00 68.06 95 PRO A CA 1
ATOM 767 C C . PRO A 1 95 ? 15.738 1.762 -14.352 1.00 68.06 95 PRO A C 1
ATOM 769 O O . PRO A 1 95 ? 15.641 1.254 -15.466 1.00 68.06 95 PRO A O 1
ATOM 772 N N . GLY A 1 96 ? 16.217 2.995 -14.170 1.00 60.78 96 GLY A N 1
ATOM 773 C CA . GLY A 1 96 ? 16.932 3.706 -15.233 1.00 60.78 96 GLY A CA 1
ATOM 774 C C . GLY A 1 96 ? 18.271 3.030 -15.555 1.0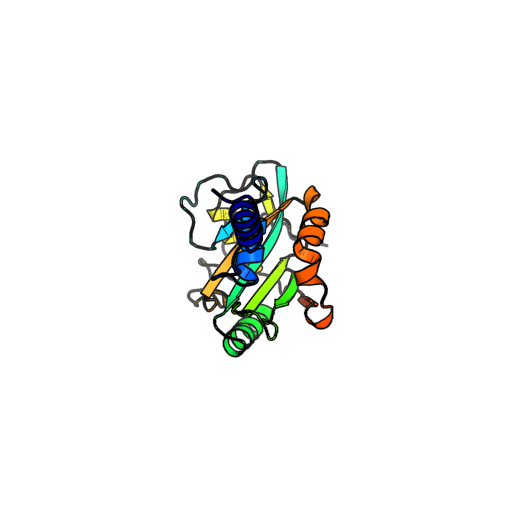0 60.78 96 GLY A C 1
ATOM 775 O O . GLY A 1 96 ? 18.732 2.191 -14.777 1.00 60.78 96 GLY A O 1
ATOM 776 N N . ASP A 1 97 ? 18.912 3.454 -16.653 1.00 47.31 97 ASP A N 1
ATOM 777 C CA . ASP A 1 97 ? 20.135 2.866 -17.248 1.00 47.31 97 ASP A CA 1
ATOM 778 C C . ASP A 1 97 ? 21.310 2.603 -16.277 1.00 47.31 97 ASP A C 1
ATOM 780 O O . ASP A 1 97 ? 22.206 1.831 -16.605 1.00 47.31 97 ASP A O 1
ATOM 784 N N . ASP A 1 98 ? 21.308 3.183 -15.072 1.00 50.03 98 ASP A N 1
ATOM 785 C CA . ASP A 1 98 ? 22.446 3.158 -14.144 1.00 50.03 98 ASP A CA 1
ATOM 786 C C . ASP A 1 98 ? 22.208 2.493 -12.773 1.00 50.03 98 ASP A C 1
ATOM 788 O O . ASP A 1 98 ? 23.087 2.564 -11.911 1.00 50.03 98 ASP A O 1
ATOM 792 N N . CYS A 1 99 ? 21.081 1.817 -12.512 1.00 45.41 99 CYS A N 1
ATOM 793 C CA . CYS A 1 99 ? 20.859 1.236 -11.178 1.00 45.41 99 CYS A CA 1
ATOM 794 C C . CYS A 1 99 ? 20.206 -0.149 -11.176 1.00 45.41 99 CYS A C 1
ATOM 796 O O . CYS A 1 99 ? 19.058 -0.319 -11.564 1.00 45.41 99 CYS A O 1
ATOM 798 N N . MET A 1 100 ? 20.931 -1.100 -10.578 1.00 50.06 100 MET A N 1
ATOM 799 C CA . MET A 1 100 ? 20.524 -2.436 -10.117 1.00 50.06 100 MET A CA 1
ATOM 800 C C . MET A 1 100 ? 19.347 -2.392 -9.114 1.00 50.06 100 MET A C 1
ATOM 802 O O . MET A 1 100 ? 19.502 -2.702 -7.930 1.00 50.06 100 MET A O 1
ATOM 806 N N . GLY A 1 101 ? 18.171 -1.947 -9.551 1.00 57.25 101 GLY A N 1
ATOM 807 C CA . GLY A 1 101 ? 16.947 -1.909 -8.756 1.00 57.25 101 GLY A CA 1
ATOM 808 C C . GLY A 1 101 ? 15.859 -2.762 -9.386 1.00 57.25 101 GLY A C 1
ATOM 809 O O . GLY A 1 101 ? 15.636 -2.668 -10.584 1.00 57.25 101 GLY A O 1
ATOM 810 N N . GLY A 1 102 ? 15.193 -3.600 -8.591 1.00 69.00 102 GLY A N 1
ATOM 811 C CA . GLY A 1 102 ? 14.039 -4.360 -9.072 1.00 69.00 102 GLY A CA 1
ATOM 812 C C . GLY A 1 102 ? 12.912 -3.442 -9.552 1.00 69.00 102 GLY A C 1
ATOM 813 O O . GLY A 1 102 ? 12.824 -2.278 -9.149 1.00 69.00 102 GLY A O 1
ATOM 814 N N . TYR A 1 103 ? 12.061 -3.988 -10.414 1.00 83.62 103 TYR A N 1
ATOM 815 C CA . TYR A 1 103 ? 10.877 -3.309 -10.930 1.00 83.62 103 TYR A CA 1
ATOM 816 C C . TYR A 1 103 ? 9.855 -3.184 -9.811 1.00 83.62 103 TYR A C 1
ATOM 818 O O . TYR A 1 103 ? 9.693 -4.115 -9.020 1.00 83.62 103 TYR A O 1
ATOM 826 N N . ALA A 1 104 ? 9.181 -2.045 -9.706 1.00 87.75 104 ALA A N 1
ATOM 827 C CA . ALA A 1 104 ? 8.258 -1.827 -8.605 1.00 87.75 104 ALA A CA 1
ATOM 828 C C . ALA A 1 104 ? 6.973 -1.136 -9.042 1.00 87.75 104 ALA A C 1
ATOM 830 O O . ALA A 1 104 ? 6.946 -0.381 -10.010 1.00 87.75 104 ALA A O 1
ATOM 831 N N . VAL A 1 105 ? 5.920 -1.372 -8.265 1.00 90.62 105 VAL A N 1
ATOM 832 C CA . VAL A 1 105 ? 4.657 -0.638 -8.356 1.00 90.62 105 VAL A CA 1
ATOM 833 C C . VAL A 1 105 ? 4.310 -0.118 -6.970 1.00 90.62 105 VAL A C 1
ATOM 835 O O . VAL A 1 105 ? 4.374 -0.875 -6.002 1.00 90.62 105 VAL A O 1
ATOM 838 N N . ALA A 1 106 ? 3.941 1.156 -6.855 1.00 91.75 106 ALA A N 1
ATOM 839 C CA . ALA A 1 106 ? 3.300 1.685 -5.656 1.00 91.75 106 ALA A CA 1
ATOM 840 C C . ALA A 1 106 ? 1.824 1.964 -5.923 1.00 91.75 106 ALA A C 1
ATOM 842 O O . ALA A 1 106 ? 1.475 2.624 -6.898 1.00 91.75 106 ALA A O 1
ATOM 843 N N . LEU A 1 107 ? 0.976 1.507 -5.009 1.00 94.62 107 LEU A N 1
ATOM 844 C CA . LEU A 1 107 ? -0.434 1.853 -4.937 1.00 94.62 107 LEU A CA 1
ATOM 845 C C . LEU A 1 107 ? -0.647 2.776 -3.757 1.00 94.62 107 LEU A C 1
ATOM 847 O O . LEU A 1 107 ? -0.411 2.386 -2.616 1.00 94.62 107 LEU A O 1
ATOM 851 N N . LEU A 1 108 ? -1.115 3.986 -4.027 1.00 94.31 108 LEU A N 1
ATOM 852 C CA . LEU A 1 108 ? -1.609 4.897 -3.010 1.00 94.31 108 LEU A CA 1
ATOM 853 C C . LEU A 1 108 ? -3.133 4.888 -3.063 1.00 94.31 108 LEU A C 1
ATOM 855 O O . LEU A 1 108 ? -3.740 5.508 -3.935 1.00 94.31 108 LEU A O 1
ATOM 859 N N . PHE A 1 109 ? -3.747 4.195 -2.110 1.00 95.88 109 PHE A N 1
ATOM 860 C CA . PHE A 1 109 ? -5.197 4.076 -2.058 1.00 95.88 109 PHE A CA 1
ATOM 861 C C . PHE A 1 109 ? -5.868 5.393 -1.665 1.00 95.88 109 PHE A C 1
ATOM 863 O O . PHE A 1 109 ? -5.331 6.211 -0.905 1.00 95.88 109 PHE A O 1
ATOM 870 N N . SER A 1 110 ? -7.075 5.590 -2.190 1.00 92.69 110 SER A N 1
ATOM 871 C CA . SER A 1 110 ? -7.862 6.794 -1.979 1.00 92.69 110 SER A CA 1
ATOM 872 C C . SER A 1 110 ? -8.106 7.056 -0.495 1.00 92.69 110 SER A C 1
ATOM 874 O O . SER A 1 110 ? -8.549 6.206 0.270 1.00 92.69 110 SER A O 1
ATOM 876 N N . HIS A 1 111 ? -7.891 8.307 -0.095 1.00 86.94 111 HIS A N 1
ATOM 877 C CA . HIS A 1 111 ? -8.164 8.802 1.256 1.00 86.94 111 HIS A CA 1
ATOM 878 C C . HIS A 1 111 ? -9.651 8.755 1.659 1.00 86.94 111 HIS A C 1
ATOM 880 O O . HIS A 1 111 ? -9.977 9.005 2.827 1.00 86.94 111 HIS A O 1
ATOM 886 N N . LEU A 1 112 ? -10.537 8.480 0.695 1.00 88.88 112 LEU A N 1
ATOM 887 C CA . LEU A 1 112 ? -11.958 8.232 0.925 1.00 88.88 112 LEU A CA 1
ATOM 888 C C . LEU A 1 112 ? -12.201 6.871 1.590 1.00 88.88 112 LEU A C 1
ATOM 890 O O . LEU A 1 112 ? -13.187 6.733 2.303 1.00 88.88 112 LEU A O 1
ATOM 894 N N . ALA A 1 113 ? -11.257 5.935 1.461 1.00 90.12 113 ALA A N 1
ATOM 895 C CA . ALA A 1 113 ? -11.222 4.668 2.181 1.00 90.12 113 ALA A CA 1
ATOM 896 C C . ALA A 1 113 ? -9.992 4.636 3.114 1.00 90.12 113 ALA A C 1
ATOM 898 O O . ALA A 1 113 ? -8.983 3.990 2.820 1.00 90.12 113 ALA A O 1
ATOM 899 N N . PRO A 1 114 ? -9.991 5.397 4.220 1.00 93.75 114 PRO A N 1
ATOM 900 C CA . PRO A 1 114 ? -8.914 5.339 5.200 1.00 93.75 114 PRO A CA 1
ATOM 901 C C . PRO A 1 114 ? -9.061 4.110 6.106 1.00 93.75 114 PRO A C 1
ATOM 903 O O . PRO A 1 114 ? -10.169 3.666 6.392 1.00 93.75 114 PRO A O 1
ATOM 906 N N . LEU A 1 115 ? -7.953 3.658 6.683 1.00 94.81 115 LEU A N 1
ATOM 907 C CA . LEU A 1 115 ? -8.009 2.802 7.864 1.00 94.81 115 LEU A CA 1
ATOM 908 C C . LEU A 1 115 ? -8.200 3.666 9.111 1.00 94.81 115 LEU A C 1
ATOM 910 O O . LEU A 1 115 ? -7.543 4.705 9.256 1.00 94.81 115 LEU A O 1
ATOM 914 N N . ILE A 1 116 ? -9.100 3.238 9.996 1.00 94.62 116 ILE A N 1
ATOM 915 C CA . ILE A 1 116 ? -9.443 3.943 11.234 1.00 94.62 116 ILE A CA 1
ATOM 916 C C . ILE A 1 116 ? -9.160 3.024 12.420 1.00 94.62 116 ILE A C 1
ATOM 918 O O . ILE A 1 116 ? -9.700 1.924 12.506 1.00 94.62 116 ILE A O 1
ATOM 922 N N . GLY A 1 117 ? -8.297 3.476 13.328 1.00 93.75 117 GLY A N 1
ATOM 923 C CA . GLY A 1 117 ? -7.925 2.716 14.516 1.00 93.75 117 GLY A CA 1
ATOM 924 C C . GLY A 1 117 ? -8.986 2.740 15.633 1.00 93.75 117 GLY A C 1
ATOM 925 O O . GLY A 1 117 ? -9.848 3.623 15.656 1.00 93.75 117 GLY A O 1
ATOM 926 N N . PRO A 1 118 ? -8.905 1.815 16.607 1.00 95.00 118 PRO A N 1
ATOM 927 C CA . PRO A 1 118 ? -7.763 0.935 16.834 1.00 95.00 118 PRO A CA 1
ATOM 928 C C . PRO A 1 118 ? -7.777 -0.310 15.934 1.00 95.00 118 PRO A C 1
ATOM 930 O O . PRO A 1 118 ? -8.806 -0.965 15.765 1.00 95.00 118 PRO A O 1
ATOM 933 N N . MET A 1 119 ? -6.616 -0.673 15.385 1.00 95.31 119 MET A N 1
ATOM 934 C CA . MET A 1 119 ? -6.446 -1.875 14.557 1.00 95.31 119 MET A CA 1
ATOM 935 C C . MET A 1 119 ? -5.158 -2.610 14.918 1.00 95.31 119 MET A C 1
ATOM 937 O O . MET A 1 119 ? -4.122 -1.991 15.149 1.00 95.31 119 MET A O 1
ATOM 941 N N . THR A 1 120 ? -5.210 -3.941 14.924 1.00 95.12 120 THR A N 1
ATOM 942 C CA . THR A 1 120 ? -4.018 -4.793 15.029 1.00 95.12 120 THR A CA 1
ATOM 943 C C . THR A 1 120 ? -3.384 -5.006 13.653 1.00 95.12 120 THR A C 1
ATOM 945 O O . THR A 1 120 ? -4.035 -4.770 12.632 1.00 95.12 120 THR A O 1
ATOM 948 N N . TYR A 1 121 ? -2.144 -5.498 13.594 1.00 94.12 121 TYR A N 1
ATOM 949 C CA . TYR A 1 121 ? -1.496 -5.837 12.316 1.00 94.12 121 TYR A CA 1
ATOM 950 C C . TYR A 1 121 ? -2.316 -6.829 11.481 1.00 94.12 121 TYR A C 1
ATOM 952 O O . TYR A 1 121 ? -2.401 -6.674 10.267 1.00 94.12 121 TYR A O 1
ATOM 960 N N . GLY A 1 122 ? -2.976 -7.804 12.114 1.00 94.62 122 GLY A N 1
ATOM 961 C CA . GLY A 1 122 ? -3.855 -8.753 11.427 1.00 94.62 122 GLY A CA 1
ATOM 962 C C . GLY A 1 122 ? -5.075 -8.086 10.786 1.00 94.62 122 GLY A C 1
ATOM 963 O O . GLY A 1 122 ? -5.407 -8.401 9.646 1.00 94.62 122 GLY A O 1
ATOM 964 N N . LYS A 1 123 ? -5.702 -7.123 11.477 1.00 94.62 123 LYS A N 1
ATOM 965 C CA . LYS A 1 123 ? -6.827 -6.346 10.926 1.00 94.62 123 LYS A CA 1
ATOM 966 C C . LYS A 1 123 ? -6.384 -5.438 9.781 1.00 94.62 123 LYS A C 1
ATOM 968 O O . LYS A 1 123 ? -7.085 -5.335 8.781 1.00 94.62 123 LYS A O 1
ATOM 973 N N . VAL A 1 124 ? -5.220 -4.794 9.912 1.00 94.88 124 VAL A N 1
ATOM 974 C CA . VAL A 1 124 ? -4.651 -3.970 8.835 1.00 94.88 124 VAL A CA 1
ATOM 975 C C . VAL A 1 124 ? -4.321 -4.839 7.623 1.00 94.88 124 VAL A C 1
ATOM 977 O O . VAL A 1 124 ? -4.736 -4.506 6.521 1.00 94.88 124 VAL A O 1
ATOM 980 N N . GLU A 1 125 ? -3.637 -5.971 7.808 1.00 94.69 125 GLU A N 1
ATOM 981 C CA . GLU A 1 125 ? -3.347 -6.925 6.731 1.00 94.69 125 GLU A CA 1
ATOM 982 C C . GLU A 1 125 ? -4.626 -7.354 6.003 1.00 94.69 125 GLU A C 1
ATOM 984 O O . GLU A 1 125 ? -4.662 -7.335 4.775 1.00 94.69 125 GLU A O 1
ATOM 989 N N . GLN A 1 126 ? -5.679 -7.708 6.743 1.00 93.62 126 GLN A N 1
ATOM 990 C CA . GLN A 1 126 ? -6.954 -8.108 6.155 1.00 93.62 126 GLN A CA 1
ATOM 991 C C . GLN A 1 126 ? -7.609 -6.971 5.357 1.00 93.62 126 GLN A C 1
ATOM 993 O O . GLN A 1 126 ? -8.091 -7.200 4.250 1.00 93.62 126 GLN A O 1
ATOM 998 N N . ALA A 1 127 ? -7.591 -5.741 5.874 1.00 94.12 127 ALA A N 1
ATOM 999 C CA . ALA A 1 127 ? -8.115 -4.588 5.148 1.00 94.12 127 ALA A CA 1
ATOM 1000 C C . ALA A 1 127 ? -7.315 -4.312 3.862 1.00 94.12 127 ALA A C 1
ATOM 1002 O O . ALA A 1 127 ? -7.900 -4.089 2.806 1.00 94.12 127 ALA A O 1
ATOM 1003 N N . VAL A 1 128 ? -5.982 -4.409 3.913 1.00 95.19 128 VAL A N 1
ATOM 1004 C CA . VAL A 1 128 ? -5.126 -4.274 2.722 1.00 95.19 128 VAL A CA 1
ATOM 1005 C C . VAL A 1 128 ? -5.423 -5.370 1.700 1.00 95.19 128 VAL A C 1
ATOM 1007 O O . VAL A 1 128 ? -5.520 -5.088 0.510 1.00 95.19 128 VAL A O 1
ATOM 1010 N N . GLN A 1 129 ? -5.621 -6.613 2.139 1.00 94.06 129 GLN A N 1
ATOM 1011 C CA . GLN A 1 129 ? -6.032 -7.707 1.257 1.00 94.06 129 GLN A CA 1
ATOM 1012 C C . GLN A 1 129 ? -7.348 -7.391 0.540 1.00 94.06 129 GLN A C 1
ATOM 1014 O O . GLN A 1 129 ? -7.440 -7.580 -0.671 1.00 94.06 129 GLN A O 1
ATOM 1019 N N . HIS A 1 130 ? -8.323 -6.838 1.263 1.00 92.75 130 HIS A N 1
ATOM 1020 C CA . HIS A 1 130 ? -9.588 -6.411 0.677 1.00 92.75 130 HIS A CA 1
ATOM 1021 C C . HIS A 1 130 ? -9.405 -5.274 -0.322 1.00 92.75 130 HIS A C 1
ATOM 1023 O O . HIS A 1 130 ? -10.053 -5.295 -1.358 1.00 92.75 130 HIS A O 1
ATOM 1029 N N . TYR A 1 131 ? -8.511 -4.316 -0.063 1.00 95.25 131 TYR A N 1
ATOM 1030 C CA . TYR A 1 131 ? -8.218 -3.228 -1.007 1.00 95.25 131 TYR A CA 1
ATOM 1031 C C . TYR A 1 131 ? -7.660 -3.772 -2.327 1.00 95.25 131 TYR A C 1
ATOM 1033 O O . TYR A 1 131 ? -7.965 -3.246 -3.396 1.00 95.25 131 TYR A O 1
ATOM 1041 N N . LEU A 1 132 ? -6.911 -4.874 -2.252 1.00 94.38 132 LEU A N 1
ATOM 1042 C CA . LEU A 1 132 ? -6.390 -5.629 -3.394 1.00 94.38 132 LEU A CA 1
ATOM 1043 C C . LEU A 1 132 ? -7.417 -6.623 -3.990 1.00 94.38 132 LEU A C 1
ATOM 1045 O O . LEU A 1 132 ? -7.060 -7.413 -4.864 1.00 94.38 132 LEU A O 1
ATOM 1049 N N . GLY A 1 133 ? -8.663 -6.598 -3.501 1.00 92.19 133 GLY A N 1
ATOM 1050 C CA . GLY A 1 133 ? -9.794 -7.430 -3.931 1.00 92.19 133 GLY A CA 1
ATOM 1051 C C . GLY A 1 133 ? -9.674 -8.906 -3.605 1.00 92.19 133 GLY A C 1
ATOM 1052 O O . GLY A 1 133 ? -10.205 -9.744 -4.330 1.00 92.19 133 GLY A O 1
ATOM 1053 N N . TRP A 1 134 ? -8.980 -9.245 -2.522 1.00 92.19 134 TRP A N 1
ATOM 1054 C CA . TRP A 1 134 ? -8.818 -10.627 -2.096 1.00 92.19 134 TRP A CA 1
ATOM 1055 C C . TRP A 1 134 ? -9.228 -10.828 -0.639 1.00 92.19 134 TRP A C 1
ATOM 1057 O O . TRP A 1 134 ? -8.986 -9.985 0.222 1.00 92.19 134 TRP A O 1
ATOM 1067 N N . CYS A 1 135 ? -9.797 -11.996 -0.337 1.00 89.81 135 CYS A N 1
ATOM 1068 C CA . CYS A 1 135 ? -10.067 -12.412 1.033 1.00 89.81 135 CYS A CA 1
ATOM 1069 C C . CYS A 1 135 ? -9.799 -13.901 1.222 1.00 89.81 135 CYS A C 1
ATOM 1071 O O . CYS A 1 135 ? -10.429 -14.747 0.586 1.00 89.81 135 CYS A O 1
ATOM 1073 N N . SER A 1 136 ? -8.953 -14.207 2.205 1.00 85.38 136 SER A N 1
ATOM 1074 C CA . SER A 1 136 ? -8.635 -15.576 2.631 1.00 85.38 136 SER A CA 1
ATOM 1075 C C . SER A 1 136 ? -9.845 -16.429 3.030 1.00 85.38 136 SER A C 1
ATOM 1077 O O . SER A 1 136 ? -9.747 -17.652 3.021 1.00 85.38 136 SER A O 1
ATOM 1079 N N . LYS A 1 137 ? -10.976 -15.812 3.402 1.00 81.38 137 LYS A N 1
ATOM 1080 C CA . LYS A 1 137 ? -12.202 -16.523 3.805 1.00 81.38 137 LYS A CA 1
ATOM 1081 C C . LYS A 1 137 ? -13.109 -16.893 2.632 1.00 81.38 137 LYS A C 1
ATOM 1083 O O . LYS A 1 137 ? -13.966 -17.756 2.795 1.00 81.38 137 LYS A O 1
ATOM 1088 N N . LEU A 1 138 ? -12.987 -16.201 1.500 1.00 75.00 138 LEU A N 1
ATOM 1089 C CA . LEU A 1 138 ? -13.879 -16.386 0.354 1.00 75.00 138 LEU A CA 1
ATOM 1090 C C . LEU A 1 138 ? -13.242 -17.175 -0.770 1.00 75.00 138 LEU A C 1
ATOM 1092 O O . LEU A 1 138 ? -13.940 -17.921 -1.453 1.00 75.00 138 LEU A O 1
ATOM 1096 N N . ASP A 1 139 ? -11.951 -16.954 -0.983 1.00 65.62 139 ASP A N 1
ATOM 1097 C CA . ASP A 1 139 ? -11.279 -17.435 -2.168 1.00 65.62 139 ASP A CA 1
ATOM 1098 C C . ASP A 1 139 ? -10.214 -18.467 -1.797 1.00 65.62 139 ASP A C 1
ATOM 1100 O O . ASP A 1 139 ? -9.267 -18.175 -1.064 1.00 65.62 139 ASP A O 1
ATOM 1104 N N . SER A 1 140 ? -10.377 -19.692 -2.305 1.00 63.22 140 SER A N 1
ATOM 1105 C CA . SER A 1 140 ? -9.312 -20.699 -2.284 1.00 63.22 140 SER A CA 1
ATOM 1106 C C . SER A 1 140 ? -8.210 -20.380 -3.292 1.00 63.22 140 SER A C 1
ATOM 1108 O O . SER A 1 140 ? -7.150 -21.006 -3.252 1.00 63.22 140 SER A O 1
ATOM 1110 N N . ASN A 1 141 ? -8.454 -19.441 -4.210 1.00 74.12 141 ASN A N 1
ATOM 1111 C CA . ASN A 1 141 ? -7.475 -19.045 -5.199 1.00 74.12 141 ASN A CA 1
ATOM 1112 C C . ASN A 1 141 ? -6.329 -18.272 -4.555 1.00 74.12 141 ASN A C 1
ATOM 1114 O O . ASN A 1 141 ? -6.461 -17.516 -3.584 1.00 74.12 141 ASN A O 1
ATOM 1118 N N . TYR A 1 142 ? -5.171 -18.484 -5.162 1.00 83.88 142 TYR A N 1
ATOM 1119 C CA . TYR A 1 142 ? -3.945 -17.800 -4.824 1.00 83.88 142 TYR A CA 1
ATOM 1120 C C . TYR A 1 142 ? -4.105 -16.288 -5.074 1.00 83.88 142 TYR A C 1
ATOM 1122 O O . TYR A 1 142 ? -4.522 -15.904 -6.168 1.00 83.88 142 TYR A O 1
ATOM 1130 N N . PRO A 1 143 ? -3.812 -15.417 -4.091 1.00 88.75 143 PRO A N 1
ATOM 1131 C CA . PRO A 1 143 ? -3.909 -13.975 -4.290 1.00 88.75 143 PRO A CA 1
ATOM 1132 C C . PRO A 1 143 ? -2.933 -13.504 -5.372 1.00 88.75 143 PRO A C 1
ATOM 1134 O O . PRO A 1 143 ? -1.733 -13.749 -5.267 1.00 88.75 143 PRO A O 1
ATOM 1137 N N . LEU A 1 144 ? -3.441 -12.760 -6.356 1.00 87.00 144 LEU A N 1
ATOM 1138 C CA . LEU A 1 144 ? -2.698 -12.328 -7.552 1.00 87.00 144 LEU A CA 1
ATOM 1139 C C . LEU A 1 144 ? -1.441 -11.504 -7.237 1.00 87.00 144 LEU A C 1
ATOM 1141 O O . LEU A 1 144 ? -0.462 -11.528 -7.971 1.00 87.00 144 LEU A O 1
ATOM 1145 N N . TRP A 1 145 ? -1.444 -10.787 -6.116 1.00 87.94 145 TRP A N 1
ATOM 1146 C CA . TRP A 1 145 ? -0.312 -9.972 -5.688 1.00 87.94 145 TRP A CA 1
ATOM 1147 C C . TRP A 1 145 ? 0.856 -10.771 -5.093 1.00 87.94 145 TRP A C 1
ATOM 1149 O O . TRP A 1 145 ? 1.922 -10.198 -4.867 1.00 87.94 145 TRP A O 1
ATOM 1159 N N . LYS A 1 146 ? 0.680 -12.065 -4.787 1.00 87.69 146 LYS A N 1
ATOM 1160 C CA . LYS A 1 146 ? 1.759 -12.890 -4.216 1.00 87.69 146 LYS A CA 1
ATOM 1161 C C . LYS A 1 146 ? 2.819 -13.309 -5.229 1.00 87.69 146 LYS A C 1
ATOM 1163 O O . LYS A 1 146 ? 3.865 -13.790 -4.805 1.00 87.69 146 LYS A O 1
ATOM 1168 N N . ASP A 1 147 ? 2.574 -13.082 -6.514 1.00 87.56 147 ASP A N 1
ATOM 1169 C CA . ASP A 1 147 ? 3.592 -13.253 -7.548 1.00 87.56 147 ASP A CA 1
ATOM 1170 C C . ASP A 1 147 ? 4.710 -12.196 -7.415 1.00 87.56 147 ASP A C 1
ATOM 1172 O O . ASP A 1 147 ? 5.837 -12.413 -7.852 1.00 87.56 147 ASP A O 1
ATOM 1176 N N . ALA A 1 148 ? 4.461 -11.077 -6.724 1.00 90.12 148 ALA A N 1
ATOM 1177 C CA . ALA A 1 148 ? 5.521 -10.145 -6.352 1.00 90.12 148 ALA A CA 1
ATOM 1178 C C . ALA A 1 148 ? 6.541 -10.806 -5.403 1.00 90.12 148 ALA A C 1
ATOM 1180 O O . ALA A 1 148 ? 6.173 -11.444 -4.415 1.00 90.12 148 ALA A O 1
ATOM 1181 N N . GLU A 1 149 ? 7.836 -10.550 -5.625 1.00 89.31 149 GLU A N 1
ATOM 1182 C CA . GLU A 1 149 ? 8.928 -10.978 -4.733 1.00 89.31 149 GLU A CA 1
ATOM 1183 C C . GLU A 1 149 ? 8.661 -10.508 -3.296 1.00 89.31 149 GLU A C 1
ATOM 1185 O O . GLU A 1 149 ? 8.958 -11.185 -2.298 1.00 89.31 149 GLU A O 1
ATOM 1190 N N . ARG A 1 150 ? 8.087 -9.304 -3.187 1.00 88.75 150 ARG A N 1
ATOM 1191 C CA . ARG A 1 150 ? 7.782 -8.692 -1.907 1.00 88.75 150 ARG A CA 1
ATOM 1192 C C . ARG A 1 150 ? 6.658 -7.672 -1.993 1.00 88.75 150 ARG A C 1
ATOM 1194 O O . ARG A 1 150 ? 6.575 -6.910 -2.952 1.00 88.75 150 ARG A O 1
ATOM 1201 N N . VAL A 1 151 ? 5.859 -7.617 -0.927 1.00 92.69 151 VAL A N 1
ATOM 1202 C CA . VAL A 1 151 ? 4.773 -6.647 -0.746 1.00 92.69 151 VAL A CA 1
ATOM 1203 C C . VAL A 1 151 ? 4.967 -5.913 0.577 1.00 92.69 151 VAL A C 1
ATOM 1205 O O . VAL A 1 151 ? 4.898 -6.535 1.636 1.00 92.69 151 VAL A O 1
ATOM 1208 N N . THR A 1 152 ? 5.223 -4.606 0.527 1.00 92.44 152 THR A N 1
ATOM 1209 C CA . THR A 1 152 ? 5.327 -3.740 1.716 1.00 92.44 152 THR A CA 1
ATOM 1210 C C . THR A 1 152 ? 4.094 -2.864 1.839 1.00 92.44 152 THR A C 1
ATOM 1212 O O . THR A 1 152 ? 3.679 -2.246 0.867 1.00 92.44 152 THR A O 1
ATOM 1215 N N . VAL A 1 153 ? 3.565 -2.751 3.049 1.00 93.94 153 VAL A N 1
ATOM 1216 C CA . VAL A 1 153 ? 2.524 -1.802 3.435 1.00 93.94 153 VAL A CA 1
ATOM 1217 C C . VAL A 1 153 ? 3.165 -0.660 4.217 1.00 93.94 153 VAL A C 1
ATOM 1219 O O . VAL A 1 153 ? 3.940 -0.899 5.142 1.00 93.94 153 VAL A O 1
ATOM 1222 N N . GLU A 1 154 ? 2.822 0.576 3.870 1.00 94.12 154 GLU A N 1
ATOM 1223 C CA . GLU A 1 154 ? 3.095 1.778 4.661 1.00 94.12 154 GLU A CA 1
ATOM 1224 C C . GLU A 1 154 ? 1.766 2.465 4.986 1.00 94.12 154 GLU A C 1
ATOM 1226 O O . GLU A 1 154 ? 0.953 2.743 4.101 1.00 94.12 154 GLU A O 1
ATOM 1231 N N . LEU A 1 155 ? 1.539 2.735 6.270 1.00 94.31 155 LEU A N 1
ATOM 1232 C CA . LEU A 1 155 ? 0.379 3.486 6.733 1.00 94.31 155 LEU A CA 1
ATOM 1233 C C . LEU A 1 155 ? 0.752 4.961 6.837 1.00 94.31 155 LEU A C 1
ATOM 1235 O O . LEU A 1 155 ? 1.677 5.326 7.559 1.00 94.31 155 LEU A O 1
ATOM 1239 N N . LEU A 1 156 ? 0.021 5.802 6.110 1.00 92.75 156 LEU A N 1
ATOM 1240 C CA . LEU A 1 156 ? 0.298 7.227 5.977 1.00 92.75 156 LEU A CA 1
ATOM 1241 C C . LEU A 1 156 ? -0.747 8.050 6.741 1.00 92.75 156 LEU A C 1
ATOM 1243 O O . LEU A 1 156 ? -1.873 8.207 6.250 1.00 92.75 156 LEU A O 1
ATOM 1247 N N . PRO A 1 157 ? -0.406 8.623 7.908 1.00 92.31 157 PRO A N 1
ATOM 1248 C CA . PRO A 1 157 ? -1.276 9.561 8.599 1.00 92.31 157 PRO A CA 1
ATOM 1249 C C . PRO A 1 157 ? -1.664 10.716 7.679 1.00 92.31 157 PRO A C 1
ATOM 1251 O O . PRO A 1 157 ? -0.830 11.280 6.964 1.00 92.31 157 PRO A O 1
ATOM 1254 N N . ARG A 1 158 ? -2.940 11.116 7.716 1.00 87.12 158 ARG A N 1
ATOM 1255 C CA . ARG A 1 158 ? -3.456 12.191 6.848 1.00 87.12 158 ARG A CA 1
ATOM 1256 C C . ARG A 1 158 ? -2.648 13.490 6.967 1.00 87.12 158 ARG A C 1
ATOM 1258 O O . ARG A 1 158 ? -2.475 14.189 5.972 1.00 87.12 158 ARG A O 1
ATOM 1265 N N . THR A 1 159 ? -2.160 13.799 8.166 1.00 88.81 159 THR A N 1
ATOM 1266 C CA . THR A 1 159 ? -1.360 14.994 8.471 1.00 88.81 159 THR A CA 1
ATOM 1267 C C . THR A 1 159 ? 0.006 14.996 7.785 1.00 88.81 159 THR A C 1
ATOM 1269 O O . THR A 1 159 ? 0.520 16.067 7.485 1.00 88.81 159 THR A O 1
ATOM 1272 N N . GLN A 1 160 ? 0.563 13.826 7.469 1.00 89.56 160 GLN A N 1
ATOM 1273 C CA . GLN A 1 160 ? 1.908 13.687 6.909 1.00 89.56 160 GLN A CA 1
ATOM 1274 C C . GLN A 1 160 ? 1.929 13.526 5.381 1.00 89.56 160 GLN A C 1
ATOM 1276 O O . GLN A 1 160 ? 2.999 13.453 4.782 1.00 89.56 160 GLN A O 1
ATOM 1281 N N . LYS A 1 161 ? 0.767 13.493 4.710 1.00 86.75 161 LYS A N 1
ATOM 1282 C CA . LYS A 1 161 ? 0.677 13.199 3.266 1.00 86.75 161 LYS A CA 1
ATOM 1283 C C . LYS A 1 161 ? 1.568 14.100 2.400 1.00 86.75 161 LYS A C 1
ATOM 1285 O O . LYS A 1 161 ? 2.236 13.615 1.491 1.00 86.75 161 LYS A O 1
ATOM 1290 N N . MET A 1 162 ? 1.610 15.400 2.690 1.00 87.69 162 MET A N 1
ATOM 1291 C CA . MET A 1 162 ? 2.429 16.350 1.926 1.00 87.69 162 MET A CA 1
ATOM 1292 C C . MET A 1 162 ? 3.931 16.126 2.116 1.00 87.69 162 MET A C 1
ATOM 1294 O O . MET A 1 162 ? 4.689 16.187 1.151 1.00 87.69 162 MET A O 1
ATOM 1298 N N . GLU A 1 163 ? 4.368 15.873 3.347 1.00 88.62 163 GLU A N 1
ATOM 129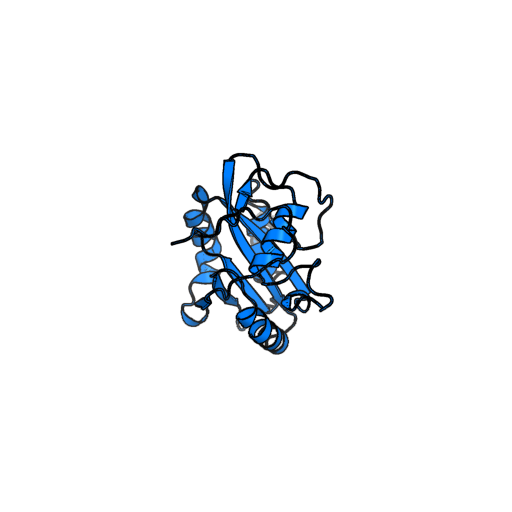9 C CA . GLU A 1 163 ? 5.775 15.594 3.654 1.00 88.62 163 GLU A CA 1
ATOM 1300 C C . GLU A 1 163 ? 6.211 14.262 3.049 1.00 88.62 163 GLU A C 1
ATOM 1302 O O . GLU A 1 163 ? 7.287 14.170 2.457 1.00 88.62 163 GLU A O 1
ATOM 1307 N N . TRP A 1 164 ? 5.331 13.261 3.107 1.00 88.19 164 TRP A N 1
ATOM 1308 C CA . TRP A 1 164 ? 5.538 11.960 2.491 1.00 88.19 164 TRP A CA 1
ATOM 1309 C C . TRP A 1 164 ? 5.763 12.065 0.978 1.00 88.19 164 TRP A C 1
ATOM 1311 O O . TRP A 1 164 ? 6.716 11.464 0.473 1.00 88.19 164 TRP A O 1
ATOM 1321 N N . TYR A 1 165 ? 4.954 12.872 0.276 1.00 85.00 165 TYR A N 1
ATOM 1322 C CA . TYR A 1 165 ? 5.137 13.127 -1.155 1.00 85.00 165 TYR A CA 1
ATOM 1323 C C . TYR A 1 165 ? 6.451 13.839 -1.438 1.00 85.00 165 TYR A C 1
ATOM 1325 O O . TYR A 1 165 ? 7.211 13.371 -2.275 1.00 85.00 165 TYR A O 1
ATOM 1333 N N . LYS A 1 166 ? 6.758 14.926 -0.720 1.00 85.56 166 LYS A N 1
ATOM 1334 C CA . LYS A 1 166 ? 8.022 15.662 -0.898 1.00 85.56 166 LYS A CA 1
ATOM 1335 C C . LYS A 1 166 ? 9.236 14.756 -0.711 1.00 85.56 166 LYS A C 1
ATOM 1337 O O . LYS A 1 166 ? 10.182 14.808 -1.489 1.00 85.56 166 LYS A O 1
ATOM 1342 N N . ALA A 1 167 ? 9.195 13.878 0.289 1.00 80.50 167 ALA A N 1
ATOM 1343 C CA . ALA A 1 167 ? 10.274 12.936 0.563 1.00 80.50 167 ALA A CA 1
ATOM 1344 C C . ALA A 1 167 ? 10.495 11.911 -0.562 1.00 80.50 167 ALA A C 1
ATOM 1346 O O . ALA A 1 167 ? 11.556 11.291 -0.603 1.00 80.50 167 ALA A O 1
ATOM 1347 N N . ARG A 1 168 ? 9.512 11.727 -1.451 1.00 81.12 168 ARG A N 1
ATOM 1348 C CA . ARG A 1 168 ? 9.503 10.738 -2.536 1.00 81.12 168 ARG A CA 1
ATOM 1349 C C . ARG A 1 168 ? 9.266 11.368 -3.911 1.00 81.12 168 ARG A C 1
ATOM 1351 O O . ARG A 1 168 ? 9.098 10.644 -4.883 1.00 81.12 168 ARG A O 1
A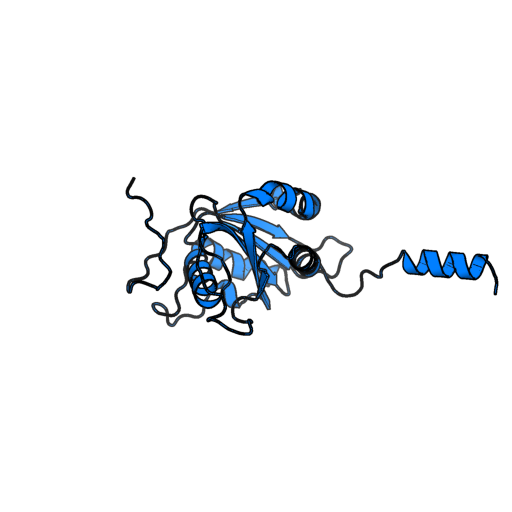TOM 1358 N N . GLU A 1 169 ? 9.294 12.695 -4.010 1.00 80.62 169 GLU A N 1
ATOM 1359 C CA . GLU A 1 169 ? 8.964 13.444 -5.227 1.00 80.62 169 GLU A CA 1
ATOM 1360 C C . GLU A 1 169 ? 9.802 12.970 -6.410 1.00 80.62 169 GLU A C 1
ATOM 1362 O O . GLU A 1 169 ? 9.263 12.724 -7.474 1.00 80.62 169 GLU A O 1
ATOM 1367 N N . ARG A 1 170 ? 11.095 12.708 -6.191 1.00 73.94 170 ARG A N 1
ATOM 1368 C CA . ARG A 1 170 ? 11.998 12.178 -7.221 1.00 73.94 170 ARG A CA 1
ATOM 1369 C C . ARG A 1 170 ? 11.558 10.827 -7.801 1.00 73.94 170 ARG A C 1
ATOM 1371 O O . ARG A 1 170 ? 11.904 10.529 -8.934 1.00 73.94 170 ARG A O 1
ATOM 1378 N N . ALA A 1 171 ? 10.877 9.996 -7.015 1.00 70.62 171 ALA A N 1
ATOM 1379 C CA . ALA A 1 171 ? 10.333 8.731 -7.497 1.00 70.62 171 ALA A CA 1
ATOM 1380 C C . ALA A 1 171 ? 8.995 8.945 -8.222 1.00 70.62 171 ALA A C 1
ATOM 1382 O O . ALA A 1 171 ? 8.701 8.238 -9.170 1.00 70.62 171 ALA A O 1
ATOM 1383 N N . PHE A 1 172 ? 8.201 9.928 -7.795 1.00 74.00 172 PHE A N 1
ATOM 1384 C CA . PHE A 1 172 ? 6.845 10.176 -8.295 1.00 74.00 172 PHE A CA 1
ATOM 1385 C C . PHE A 1 172 ? 6.740 11.290 -9.348 1.00 74.00 172 PHE A C 1
ATOM 1387 O O . PHE A 1 172 ? 5.630 11.657 -9.729 1.00 74.00 172 PHE A O 1
ATOM 1394 N N . SER A 1 173 ? 7.861 11.885 -9.758 1.00 69.38 173 SER A N 1
ATOM 1395 C CA . SER A 1 173 ? 7.882 13.074 -10.614 1.00 69.38 173 SER A CA 1
ATOM 1396 C C . SER A 1 173 ? 7.669 12.779 -12.093 1.00 69.38 173 SER A C 1
ATOM 1398 O O . SER A 1 173 ? 7.451 13.728 -12.841 1.00 69.38 173 SER A O 1
ATOM 1400 N N . ASP A 1 174 ? 7.755 11.516 -12.521 1.00 72.62 174 ASP A N 1
ATOM 1401 C CA . ASP A 1 174 ? 7.492 11.149 -13.910 1.00 72.62 174 ASP A CA 1
ATOM 1402 C C . ASP A 1 174 ? 5.973 11.027 -14.145 1.00 72.62 174 ASP A C 1
ATOM 1404 O O . ASP A 1 174 ? 5.314 10.177 -13.537 1.00 72.62 174 ASP A O 1
ATOM 1408 N N . PRO A 1 175 ? 5.376 11.905 -14.970 1.00 61.66 175 PRO A N 1
ATOM 1409 C CA . PRO A 1 175 ? 3.948 11.863 -15.238 1.00 61.66 175 PRO A CA 1
ATOM 1410 C C . PRO A 1 175 ? 3.521 10.652 -16.080 1.00 61.66 175 PRO A C 1
ATOM 1412 O O . PRO A 1 175 ? 2.348 10.293 -16.005 1.00 61.66 175 PRO A O 1
ATOM 1415 N N . GLU A 1 176 ? 4.412 10.018 -16.855 1.00 72.06 176 GLU A N 1
ATOM 1416 C CA . GLU A 1 176 ? 4.066 8.816 -17.636 1.00 72.06 176 GLU A CA 1
ATOM 1417 C C . GLU A 1 176 ? 3.888 7.581 -16.740 1.00 72.06 176 GLU A C 1
ATOM 1419 O O . GLU A 1 176 ? 3.085 6.690 -17.041 1.00 72.06 176 GLU A O 1
ATOM 1424 N N . ASP A 1 177 ? 4.569 7.585 -15.595 1.00 76.44 177 ASP A N 1
ATOM 1425 C CA . ASP A 1 177 ? 4.530 6.520 -14.596 1.00 76.44 177 ASP A CA 1
ATOM 1426 C C . ASP A 1 177 ? 3.335 6.630 -13.641 1.00 76.44 177 ASP A C 1
ATOM 1428 O O . ASP A 1 177 ? 3.066 5.690 -12.890 1.00 76.44 177 ASP A O 1
ATOM 1432 N N . LYS A 1 178 ? 2.596 7.753 -13.658 1.00 84.81 178 LYS A N 1
ATOM 1433 C CA . LYS A 1 178 ? 1.413 7.952 -12.812 1.00 84.81 178 LYS A CA 1
ATOM 1434 C C . LYS A 1 178 ? 0.123 7.603 -13.552 1.00 84.81 178 LYS A C 1
ATOM 1436 O O . LYS A 1 178 ? -0.245 8.241 -14.537 1.00 84.81 178 LYS A O 1
ATOM 1441 N N . ARG A 1 179 ? -0.657 6.679 -12.989 1.00 91.00 179 ARG A N 1
ATOM 1442 C CA . ARG A 1 179 ? -2.008 6.339 -13.466 1.00 91.00 179 ARG A CA 1
ATOM 1443 C C . ARG A 1 179 ? -3.017 6.338 -12.327 1.00 91.00 179 ARG A C 1
ATOM 1445 O O . ARG A 1 179 ? -2.654 6.202 -11.167 1.00 91.00 179 ARG A O 1
ATOM 1452 N N . PHE A 1 180 ? -4.292 6.496 -12.659 1.00 92.75 180 PHE A N 1
ATOM 1453 C CA . PHE A 1 180 ? -5.387 6.297 -11.715 1.00 92.75 180 PHE A CA 1
ATOM 1454 C C . PHE A 1 180 ? -6.097 4.989 -12.053 1.00 92.75 180 PHE A C 1
ATOM 1456 O O . PHE A 1 180 ? -6.476 4.785 -13.205 1.00 92.75 180 PHE A O 1
ATOM 1463 N N . CYS A 1 181 ? -6.288 4.133 -11.053 1.00 94.38 181 CYS A N 1
ATOM 1464 C CA . CYS A 1 181 ? -7.060 2.905 -11.175 1.00 94.38 181 CYS A CA 1
ATOM 1465 C C . CYS A 1 181 ? -8.315 3.010 -10.311 1.00 94.38 181 CYS A C 1
ATOM 1467 O O . CYS A 1 181 ? -8.217 3.206 -9.098 1.00 94.38 181 CYS A O 1
ATOM 1469 N N . ALA A 1 182 ? -9.485 2.867 -10.934 1.00 94.69 182 ALA A N 1
ATOM 1470 C CA . ALA A 1 182 ? -10.755 2.819 -10.221 1.00 94.69 182 ALA A CA 1
ATOM 1471 C C . ALA A 1 182 ? -10.939 1.446 -9.560 1.00 94.69 182 ALA A C 1
ATOM 1473 O O . ALA A 1 182 ? -10.677 0.413 -10.177 1.00 94.69 182 ALA A O 1
ATOM 1474 N N . GLY A 1 183 ? -11.397 1.442 -8.313 1.00 93.94 183 GLY A N 1
ATOM 1475 C CA . GLY A 1 183 ? -11.761 0.235 -7.594 1.00 93.94 183 GLY A CA 1
ATOM 1476 C C . GLY A 1 183 ? -13.066 -0.350 -8.128 1.00 93.94 183 GLY A C 1
ATOM 1477 O O . GLY A 1 183 ? -14.027 0.365 -8.402 1.00 93.94 183 GLY A O 1
ATOM 1478 N N . SER A 1 184 ? -13.116 -1.673 -8.240 1.00 91.81 184 SER A N 1
ATOM 1479 C CA . SER A 1 184 ? -14.310 -2.423 -8.653 1.00 91.81 184 SER A CA 1
ATOM 1480 C C . SER A 1 184 ? -15.257 -2.760 -7.491 1.00 91.81 184 SER A C 1
ATOM 1482 O O . SER A 1 184 ? -16.330 -3.325 -7.706 1.00 91.81 184 SER A O 1
ATOM 1484 N N . GLY A 1 185 ? -14.883 -2.393 -6.261 1.00 86.75 185 GLY A N 1
ATOM 1485 C CA . GLY A 1 185 ? -15.533 -2.849 -5.039 1.00 86.75 185 GLY A CA 1
ATOM 1486 C C . GLY A 1 185 ? -15.133 -4.278 -4.663 1.00 86.75 185 GLY A C 1
ATOM 1487 O O . GLY A 1 185 ? -14.544 -5.025 -5.439 1.00 86.75 185 GLY A O 1
ATOM 1488 N N . PHE A 1 186 ? -15.440 -4.669 -3.429 1.00 80.94 186 PHE A N 1
ATOM 1489 C CA . PHE A 1 186 ? -15.215 -6.028 -2.949 1.00 80.94 186 PHE A CA 1
ATOM 1490 C C . PHE A 1 186 ? -16.310 -6.421 -1.968 1.00 80.94 186 PHE A C 1
ATOM 1492 O O . PHE A 1 186 ? -16.638 -5.666 -1.056 1.00 80.94 186 PHE A O 1
ATOM 1499 N N . HIS A 1 187 ? -16.876 -7.612 -2.152 1.00 77.00 187 HIS A N 1
ATOM 1500 C CA . HIS A 1 187 ? -17.953 -8.122 -1.310 1.00 77.00 187 HIS A CA 1
ATOM 1501 C C . HIS A 1 187 ? -17.455 -9.312 -0.474 1.00 77.00 187 HIS A C 1
ATOM 1503 O O . HIS A 1 187 ? -17.474 -10.447 -0.956 1.00 77.00 187 HIS A O 1
ATOM 1509 N N . CYS A 1 188 ? -17.048 -9.082 0.787 1.00 77.81 188 CYS A N 1
ATOM 1510 C CA . CYS A 1 188 ? -16.800 -10.172 1.744 1.00 77.81 188 CYS A CA 1
ATOM 1511 C C . CYS A 1 188 ? -18.163 -10.749 2.198 1.00 77.81 188 CYS A C 1
ATOM 1513 O O . CYS A 1 188 ? -18.909 -10.106 2.926 1.00 77.81 188 CYS A O 1
ATOM 1515 N N . ARG A 1 189 ? -18.540 -11.966 1.760 1.00 66.31 189 ARG A N 1
ATOM 1516 C CA . ARG A 1 189 ? -19.850 -12.587 2.099 1.00 66.31 189 ARG A CA 1
ATOM 1517 C C . ARG A 1 189 ? -20.032 -12.880 3.592 1.00 66.31 189 ARG A C 1
ATOM 1519 O O . ARG A 1 189 ? -21.158 -13.042 4.046 1.00 66.31 189 ARG A O 1
ATOM 1526 N N . THR A 1 190 ? -18.936 -13.025 4.331 1.00 63.75 190 THR A N 1
ATOM 1527 C CA . THR A 1 190 ? -18.945 -13.216 5.787 1.00 63.75 190 THR A CA 1
ATOM 1528 C C . THR A 1 190 ? -18.274 -12.000 6.396 1.00 63.75 190 THR A C 1
ATOM 1530 O O . THR A 1 190 ? -17.110 -11.823 6.064 1.00 63.75 190 THR A O 1
ATOM 1533 N N . PRO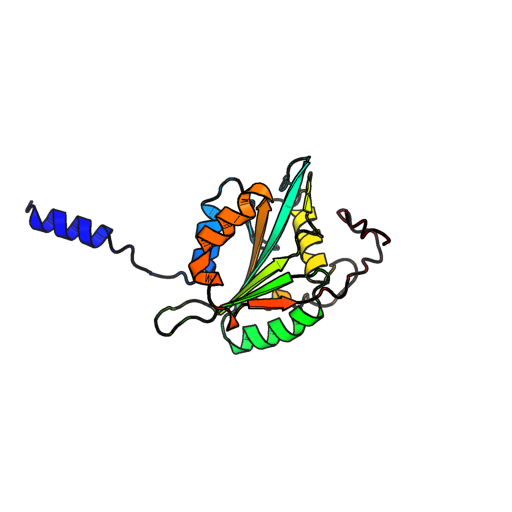 A 1 191 ? -18.917 -11.210 7.276 1.00 64.44 191 PRO A N 1
ATOM 1534 C CA . PRO A 1 191 ? -18.322 -9.995 7.821 1.00 64.44 191 PRO A CA 1
ATOM 1535 C C . PRO A 1 191 ? -16.902 -10.269 8.296 1.00 64.44 191 PRO A C 1
ATOM 1537 O O . PRO A 1 191 ? -16.627 -11.112 9.160 1.00 64.44 191 PRO A O 1
ATOM 1540 N N . CYS A 1 192 ? -15.974 -9.636 7.611 1.00 71.44 192 CYS A N 1
ATOM 1541 C CA . CYS A 1 192 ? -14.572 -9.751 7.901 1.00 71.44 192 CYS A CA 1
ATOM 1542 C C . CYS A 1 192 ? -14.294 -8.751 9.047 1.00 71.44 192 CYS A C 1
ATOM 1544 O O . CYS A 1 192 ? -14.567 -7.564 8.890 1.00 71.44 192 CYS A O 1
ATOM 1546 N N . ASP A 1 193 ? -13.812 -9.206 10.214 1.00 58.28 193 ASP A N 1
ATOM 1547 C CA . ASP A 1 193 ? -13.532 -8.323 11.362 1.00 58.28 193 ASP A CA 1
ATOM 1548 C C . ASP A 1 193 ? -12.554 -7.207 10.960 1.00 58.28 193 ASP A C 1
ATOM 1550 O O . ASP A 1 193 ? -11.362 -7.446 10.787 1.00 58.28 193 ASP A O 1
ATOM 1554 N N . GLY A 1 194 ? -13.047 -5.977 10.819 1.00 51.69 194 GLY A N 1
ATOM 1555 C CA . GLY A 1 194 ? -12.267 -4.867 10.260 1.00 51.69 194 GLY A CA 1
ATOM 1556 C C . GLY A 1 194 ? -12.898 -4.205 9.037 1.00 51.69 194 GLY A C 1
ATOM 1557 O O . GLY A 1 194 ? -12.354 -3.213 8.559 1.00 51.69 194 GLY A O 1
ATOM 1558 N N . GLU A 1 195 ? -14.059 -4.676 8.576 1.00 50.38 195 GLU A N 1
ATOM 1559 C CA . GLU A 1 195 ? -14.943 -3.913 7.690 1.00 50.38 195 GLU A CA 1
ATOM 1560 C C . GLU A 1 195 ? -15.560 -2.724 8.440 1.00 50.38 195 GLU A C 1
ATOM 1562 O O . GLU A 1 195 ? -16.759 -2.644 8.671 1.00 50.38 195 GLU A O 1
ATOM 1567 N N . ALA A 1 196 ? -14.733 -1.736 8.772 1.00 44.56 196 ALA A N 1
ATOM 1568 C CA . ALA A 1 196 ? -15.187 -0.352 8.819 1.00 44.56 196 ALA A CA 1
ATOM 1569 C C . ALA A 1 196 ? -15.297 0.160 7.372 1.00 44.56 196 ALA A C 1
ATOM 1571 O O . ALA A 1 196 ? -14.636 1.111 6.973 1.00 44.56 196 ALA A O 1
ATOM 1572 N N . MET A 1 197 ? -16.088 -0.539 6.562 1.00 49.09 197 MET A N 1
ATOM 1573 C CA . MET A 1 197 ? -16.509 -0.107 5.239 1.00 49.09 197 MET A CA 1
ATOM 1574 C C . MET A 1 197 ? -18.028 0.010 5.308 1.00 49.09 197 MET A C 1
ATOM 1576 O O . MET A 1 197 ? -18.753 -0.667 4.584 1.00 49.09 197 MET A O 1
ATOM 1580 N N . ASP A 1 198 ? -18.503 0.922 6.163 1.00 43.09 198 ASP A N 1
ATOM 1581 C CA . ASP A 1 198 ? -19.667 1.727 5.798 1.00 43.09 198 ASP A CA 1
ATOM 1582 C C . ASP A 1 198 ? -19.254 2.508 4.539 1.00 43.09 198 ASP A C 1
ATOM 1584 O O . ASP A 1 198 ? -18.900 3.688 4.577 1.00 43.09 198 ASP A O 1
ATOM 1588 N N . LEU A 1 199 ? -19.210 1.799 3.407 1.00 42.88 199 LEU A N 1
ATOM 1589 C CA . LEU A 1 199 ? -19.324 2.384 2.088 1.00 42.88 199 LEU A CA 1
ATOM 1590 C C . LEU A 1 199 ? -20.692 3.038 2.116 1.00 42.88 199 LEU A C 1
ATOM 1592 O O . LEU A 1 199 ? -21.717 2.374 1.972 1.00 42.88 199 LEU A O 1
ATOM 1596 N N . LEU A 1 200 ? -20.670 4.322 2.464 1.00 37.78 200 LEU A N 1
ATOM 1597 C CA . LEU A 1 200 ? -21.818 5.199 2.521 1.00 37.78 200 LEU A CA 1
ATOM 1598 C C . LEU A 1 200 ? -22.743 4.854 1.359 1.00 37.78 200 LEU A C 1
ATOM 1600 O O . LEU A 1 200 ? -22.358 4.987 0.197 1.00 37.78 200 LEU A O 1
ATOM 1604 N N . GLY A 1 201 ? -23.957 4.421 1.697 1.00 33.81 201 GLY A N 1
ATOM 1605 C CA . GLY A 1 201 ? -25.087 4.624 0.815 1.00 33.81 201 GLY A CA 1
ATOM 1606 C C . GLY A 1 201 ? -25.152 6.117 0.510 1.00 33.81 201 GLY A C 1
ATOM 1607 O O . GLY A 1 201 ? -25.549 6.912 1.364 1.00 33.81 201 GLY A O 1
ATOM 1608 N N . LEU A 1 202 ? -24.682 6.474 -0.679 1.00 34.88 202 LEU A N 1
ATOM 1609 C CA . LEU A 1 202 ? -25.000 7.698 -1.398 1.00 34.88 202 LEU A CA 1
ATOM 1610 C C . LEU A 1 202 ? -25.766 7.287 -2.650 1.00 34.88 202 LEU A C 1
ATOM 1612 O O . LEU A 1 202 ? -25.283 6.368 -3.349 1.00 34.88 202 LEU A O 1
#

Foldseek 3Di:
DDPVVVVVVVVVVVCPDPPDEPPVVVLVVVLVVPPPKDKDWQVDDDDQQAWPDAAFFWWWKKKKFFAQDPVLCVVLCVVQLQQFQFKWKKFWDDDPPPDPYTTMIMTTGDSVDIQHDRHGNNLVSQVVCVRSNDHPVPDPDDRSRVSGPTMMMIIGGPVCVVVSCVSCVVRVVDPVRIDIRHHPRYDDVPPDVNPPPCVDPD

Secondary structure (DSSP, 8-state):
--HHHHHHHHHHTT-----S--HHHHHHHHHHH-TTS-EEETTB-S-SSSEEE-TT-EEEEEEEEEESSHHHHHHHHHHHHTT-SS-EEEEEEPPPTT----EEEEEEE-TTS-EESSEEHHHHHHHHHHHTT--TTT--SPPGGGGSSEEEEEEEEGGGHHHHHHHHHHHH--STTEEEE-------SS--TT--------

Organism: NCBI:txid72228

Radius of gyration: 19.09 Å; chains: 1; bounding box: 74×37×36 Å

pLDDT: mean 78.8, std 17.89, range [33.81, 96.31]

Sequence (202 aa):
MDPETLRRSLRAHRRLTWNAHGLYAYLRSRASQSPENPVFDLGRFWSRDATCLEAGSRCAVVVYFLFESAGHMSQCWESLERSLAVDADVYHFSPGDDCMGGYAVALLFSHLAPLIGPMTYGKVEQAVQHYLGWCSKLDSNYPLWKDAERVTVELLPRTQKMEWYKARERAFSDPEDKRFCAGSGFHCRTPCDGEAMDLLGL